Protein AF-A0A0B1TRW9-F1 (afdb_monomer_lite)

InterPro domains:
  IPR001590 Peptidase M12B, ADAM/reprolysin [PS50215] (1-101)
  IPR010909 PLAC [PS50900] (191-242)
  IPR024079 Metallopeptidase, catalytic domain superfamily [G3DSA:3.40.390.10] (1-102)
  IPR041645 ADAMTS, cysteine-rich domain 2 [PF17771] (121-196)

pLDDT: mean 88.09, std 14.06, range [28.86, 98.5]

Radius of gyration: 22.82 Å; chains: 1; bounding box: 63×46×54 Å

Secondary structure (DSSP, 8-state):
-B-TT-TTSTTT--B------HHHHHHHHHHHHHHHTTPPPBTSGGGTTS-GGG--TTBSS----S-HHHHHHTTS--HHHHHHHHHHHTSGGGGGGSPPTT----------SS------HHHHS-HHHHHHHHH-TTEEE-S-GGGGTTTHHHH---EEESSS-TTSPPB--SS-PPPTT-EEETTEEEETTEEEE-HHHHHH--BSSHHHHHHS-HHHHHHHTTSHHHHHHBHHHHHHHHHTTS--

Organism: Oesophagostomum dentatum (NCBI:txid61180)

Structure (mmCIF, N/CA/C/O backbone):
data_AF-A0A0B1TRW9-F1
#
_entry.id   AF-A0A0B1TRW9-F1
#
loop_
_atom_site.group_PDB
_atom_site.id
_atom_site.type_symbol
_atom_site.label_atom_id
_atom_site.label_alt_id
_atom_site.label_comp_id
_atom_site.label_asym_id
_atom_site.label_entity_id
_atom_site.label_seq_id
_atom_site.pdbx_PDB_ins_code
_atom_site.Cartn_x
_atom_site.Cartn_y
_atom_site.Cartn_z
_atom_site.occupancy
_atom_site.B_iso_or_equiv
_atom_site.auth_seq_id
_atom_site.auth_comp_id
_atom_site.auth_asym_id
_atom_site.auth_atom_id
_atom_site.pdbx_PDB_model_num
ATOM 1 N N . MET A 1 1 ? -17.307 5.576 5.886 1.00 92.19 1 MET A N 1
ATOM 2 C CA . MET A 1 1 ? -18.154 5.943 7.036 1.00 92.19 1 MET A CA 1
ATOM 3 C C . MET A 1 1 ? -18.531 4.711 7.841 1.00 92.19 1 MET A C 1
ATOM 5 O O . MET A 1 1 ? -18.990 3.736 7.251 1.00 92.19 1 MET A O 1
ATOM 9 N N . ALA A 1 2 ? -18.424 4.780 9.165 1.00 96.38 2 ALA A N 1
ATOM 10 C CA . ALA A 1 2 ? -18.872 3.747 10.093 1.00 96.38 2 ALA A CA 1
ATOM 11 C C . ALA A 1 2 ? -19.232 4.362 11.454 1.00 96.38 2 ALA A C 1
ATOM 13 O O . ALA A 1 2 ? -18.737 5.432 11.811 1.00 96.38 2 ALA A O 1
ATOM 14 N N . TYR A 1 3 ? -20.079 3.678 12.223 1.00 96.56 3 TYR A N 1
ATOM 15 C CA . TYR A 1 3 ? -20.309 4.027 13.625 1.00 96.56 3 TYR A CA 1
ATOM 16 C C . TYR A 1 3 ? -19.135 3.579 14.495 1.00 96.56 3 TYR A C 1
ATOM 18 O O . TYR A 1 3 ? -18.600 2.485 14.304 1.00 96.56 3 TYR A O 1
ATOM 26 N N . VAL A 1 4 ? -18.765 4.398 15.482 1.00 97.00 4 VAL A N 1
ATOM 27 C CA . VAL A 1 4 ? -17.642 4.091 16.374 1.00 97.00 4 VAL A CA 1
ATOM 28 C C . VAL A 1 4 ? -18.072 3.114 17.470 1.00 97.00 4 VAL A C 1
ATOM 30 O O . VAL A 1 4 ? -19.006 3.391 18.214 1.00 97.00 4 VAL A O 1
ATOM 33 N N . GLY A 1 5 ? -17.382 1.976 17.585 1.00 96.38 5 GLY A N 1
ATOM 34 C CA . GLY A 1 5 ? -17.576 0.998 18.667 1.00 96.38 5 GLY A CA 1
ATOM 35 C C . GLY A 1 5 ? -18.817 0.104 18.538 1.00 96.38 5 GLY A C 1
ATOM 36 O O . GLY A 1 5 ? -19.149 -0.626 19.471 1.00 96.38 5 GLY A O 1
ATOM 37 N N . ASN A 1 6 ? -19.484 0.128 17.382 1.00 95.88 6 ASN A N 1
ATOM 38 C CA . ASN A 1 6 ? -20.771 -0.534 17.153 1.00 95.88 6 ASN A CA 1
ATOM 39 C C . ASN A 1 6 ? -20.671 -1.869 16.392 1.00 95.88 6 ASN A C 1
ATOM 41 O O . ASN A 1 6 ? -21.675 -2.356 15.879 1.00 95.88 6 ASN A O 1
ATOM 45 N N . ILE A 1 7 ? -19.498 -2.515 16.351 1.00 96.25 7 ILE A N 1
ATOM 46 C CA . ILE A 1 7 ? -19.269 -3.772 15.603 1.00 96.25 7 ILE A CA 1
ATOM 47 C C . ILE A 1 7 ? -20.268 -4.907 15.911 1.00 96.25 7 ILE A C 1
ATOM 49 O O . ILE A 1 7 ? -20.496 -5.768 15.067 1.00 96.25 7 ILE A O 1
ATOM 53 N N . CYS A 1 8 ? -20.898 -4.917 17.088 1.00 95.94 8 CYS A N 1
ATOM 54 C CA . CYS A 1 8 ? -21.898 -5.920 17.478 1.00 95.94 8 CYS A CA 1
ATOM 55 C C . CYS A 1 8 ? -23.313 -5.353 17.671 1.00 95.94 8 CYS A C 1
ATOM 57 O O . CYS A 1 8 ? -24.207 -6.078 18.109 1.00 95.94 8 CYS A O 1
ATOM 59 N N . GLN A 1 9 ? -23.525 -4.072 17.369 1.00 95.19 9 GLN A N 1
ATOM 60 C CA . GLN A 1 9 ? -24.814 -3.415 17.542 1.00 95.19 9 GLN A CA 1
ATOM 61 C C . GLN A 1 9 ? -25.696 -3.671 16.316 1.00 95.19 9 GLN A C 1
ATOM 63 O O . GLN A 1 9 ? -25.335 -3.346 15.186 1.00 95.19 9 GLN A O 1
ATOM 68 N N . VAL A 1 10 ? -26.874 -4.259 16.528 1.00 93.50 10 VAL A N 1
ATOM 69 C CA . VAL A 1 10 ? -27.836 -4.502 15.443 1.00 93.50 10 VAL A CA 1
ATOM 70 C C . VAL A 1 10 ? -28.317 -3.159 14.887 1.00 93.50 10 VAL A C 1
ATOM 72 O O . VAL A 1 10 ? -28.731 -2.294 15.652 1.00 93.50 10 VAL A O 1
ATOM 75 N N . GLY A 1 11 ? -28.257 -2.994 13.565 1.00 91.56 11 GLY A N 1
ATOM 76 C CA . GLY A 1 11 ? -28.593 -1.747 12.866 1.00 91.56 11 GLY A CA 1
ATOM 77 C C . GLY A 1 11 ? -27.385 -0.845 12.599 1.00 91.56 11 GLY A C 1
ATOM 78 O O . GLY A 1 11 ? -27.289 -0.292 11.508 1.00 91.56 11 GLY A O 1
ATOM 79 N N . ASP A 1 12 ? -26.425 -0.797 13.528 1.00 94.75 12 ASP A N 1
ATOM 80 C CA . ASP A 1 12 ? -25.271 0.115 13.454 1.00 94.75 12 ASP A CA 1
ATOM 81 C C . ASP A 1 12 ? -23.943 -0.589 13.118 1.00 94.75 12 ASP A C 1
ATOM 83 O O . ASP A 1 12 ? -22.944 0.071 12.828 1.00 94.75 12 ASP A O 1
ATOM 87 N N . SER A 1 13 ? -23.907 -1.927 13.132 1.00 95.94 13 SER A N 1
ATOM 88 C CA . SER A 1 13 ? -22.765 -2.732 12.677 1.00 95.94 13 SER A CA 1
ATOM 89 C C . SER A 1 13 ? -22.688 -2.747 11.146 1.00 95.94 13 SER A C 1
ATOM 91 O O . SER A 1 13 ? -22.984 -3.738 10.476 1.00 95.94 13 SER A O 1
ATOM 93 N N . ALA A 1 14 ? -22.350 -1.591 10.583 1.00 94.81 14 ALA A N 1
ATOM 94 C CA . ALA A 1 14 ? -22.196 -1.389 9.155 1.00 94.81 14 ALA A CA 1
ATOM 95 C C . ALA A 1 14 ? -21.127 -0.332 8.861 1.00 94.81 14 ALA A C 1
ATOM 97 O O . ALA A 1 14 ? -20.924 0.622 9.617 1.00 94.81 14 ALA A O 1
ATOM 98 N N . SER A 1 15 ? -20.482 -0.494 7.708 1.00 95.31 15 SER A N 1
ATOM 99 C CA . SER A 1 15 ? -19.540 0.466 7.146 1.00 95.31 15 SER A CA 1
ATOM 100 C C . SER A 1 15 ? -19.869 0.695 5.674 1.00 95.31 15 SER A C 1
ATOM 102 O O . SE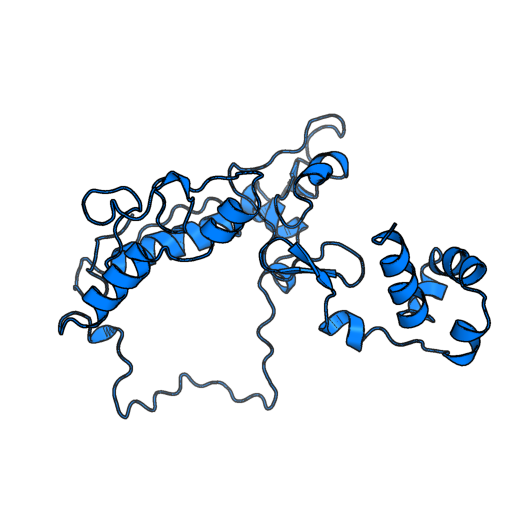R A 1 15 ? -20.223 -0.241 4.957 1.00 95.31 15 SER A O 1
ATOM 104 N N . ILE A 1 16 ? -19.723 1.934 5.212 1.00 94.94 16 ILE A N 1
ATOM 105 C CA . ILE A 1 16 ? -19.845 2.322 3.805 1.00 94.94 16 ILE A CA 1
ATOM 106 C C . ILE A 1 16 ? -18.471 2.775 3.323 1.00 94.94 16 ILE A C 1
ATOM 108 O O . ILE A 1 16 ? -17.866 3.668 3.920 1.00 94.94 16 ILE A O 1
ATOM 112 N N . VAL A 1 17 ? -18.001 2.168 2.236 1.00 94.56 17 VAL A N 1
ATOM 113 C CA . VAL A 1 17 ? -16.703 2.443 1.613 1.00 94.56 17 VAL A CA 1
ATOM 114 C C . VAL A 1 17 ? -16.942 2.811 0.156 1.00 94.56 17 VAL A C 1
ATOM 116 O O . VAL A 1 17 ? -17.571 2.051 -0.579 1.00 94.56 17 VAL A O 1
ATOM 119 N N . GLU A 1 18 ? -16.436 3.967 -0.263 1.00 92.12 18 GLU A N 1
ATOM 120 C CA . GLU A 1 18 ? -16.355 4.311 -1.680 1.00 92.12 18 GLU A CA 1
ATOM 121 C C . GLU A 1 18 ? -15.181 3.557 -2.313 1.00 92.12 18 GLU A C 1
ATOM 123 O O . GLU A 1 18 ? -14.054 3.605 -1.812 1.00 92.12 18 GLU A O 1
ATOM 128 N N . ASP A 1 19 ? -15.436 2.850 -3.415 1.00 90.06 19 ASP A N 1
ATOM 129 C CA . ASP A 1 19 ? -14.365 2.203 -4.165 1.00 90.06 19 ASP A CA 1
ATOM 130 C C . ASP A 1 19 ? -13.586 3.240 -4.981 1.00 90.06 19 ASP A C 1
ATOM 132 O O . ASP A 1 19 ? -14.027 3.706 -6.031 1.00 90.06 19 ASP A O 1
ATOM 136 N N . VAL A 1 20 ? -12.400 3.586 -4.488 1.00 86.12 20 VAL A N 1
ATOM 137 C CA . VAL A 1 20 ? -11.461 4.521 -5.128 1.00 86.12 20 VAL A CA 1
ATOM 138 C C . VAL A 1 20 ? -10.288 3.801 -5.812 1.00 86.12 20 VAL A C 1
ATOM 140 O O . VAL A 1 20 ? -9.354 4.438 -6.309 1.00 86.12 20 VAL A O 1
ATOM 143 N N . GLY A 1 21 ? -10.348 2.468 -5.864 1.00 83.56 21 GLY A N 1
ATOM 144 C CA . GLY A 1 21 ? -9.432 1.583 -6.565 1.00 83.56 21 GLY A CA 1
ATOM 145 C C . GLY A 1 21 ? -8.346 0.909 -5.712 1.00 83.56 21 GLY A C 1
ATOM 146 O O . GLY A 1 21 ? -7.653 1.521 -4.897 1.00 83.56 21 GLY A O 1
ATOM 147 N N . ALA A 1 22 ? -8.118 -0.374 -6.018 1.00 82.44 22 ALA A N 1
ATOM 148 C CA . ALA A 1 22 ? -6.979 -1.199 -5.601 1.00 82.44 22 ALA A CA 1
ATOM 149 C C . ALA A 1 22 ? -6.654 -1.112 -4.092 1.00 82.44 22 ALA A C 1
ATOM 151 O O . ALA A 1 22 ? -7.513 -1.363 -3.250 1.00 82.44 22 ALA A O 1
ATOM 152 N N . ALA A 1 23 ? -5.398 -0.809 -3.743 1.00 85.56 23 ALA A N 1
ATOM 153 C CA . ALA A 1 23 ? -4.930 -0.767 -2.358 1.00 85.56 23 ALA A CA 1
ATOM 154 C C . ALA A 1 23 ? -5.620 0.324 -1.520 1.00 85.56 23 ALA A C 1
ATOM 156 O O . ALA A 1 23 ? -5.774 0.154 -0.313 1.00 85.56 23 ALA A O 1
ATOM 157 N N . ALA A 1 24 ? -6.046 1.427 -2.145 1.00 87.56 24 ALA A N 1
ATOM 158 C CA . ALA A 1 24 ? -6.666 2.542 -1.438 1.00 87.56 24 ALA A CA 1
ATOM 159 C C . ALA A 1 24 ? -8.032 2.147 -0.857 1.00 87.56 24 ALA A C 1
ATOM 161 O O . ALA A 1 24 ? -8.273 2.378 0.325 1.00 87.56 24 ALA A O 1
ATOM 162 N N . THR A 1 25 ? -8.874 1.453 -1.630 1.00 90.56 25 THR A N 1
ATOM 163 C CA . THR A 1 25 ? -10.171 0.942 -1.147 1.00 90.56 25 THR A CA 1
ATOM 164 C C . THR A 1 25 ? -10.003 -0.011 0.033 1.00 90.56 25 THR A C 1
ATOM 166 O O . THR A 1 25 ? -10.740 0.083 1.011 1.00 90.56 25 THR A O 1
ATOM 169 N N . ALA A 1 26 ? -9.006 -0.902 -0.014 1.00 91.31 26 ALA A N 1
ATOM 170 C CA . ALA A 1 26 ? -8.740 -1.833 1.082 1.00 91.31 26 ALA A CA 1
ATOM 171 C C . ALA A 1 26 ? -8.334 -1.112 2.379 1.00 91.31 26 ALA A C 1
ATOM 173 O O . ALA A 1 26 ? -8.742 -1.524 3.463 1.00 91.31 26 ALA A O 1
ATOM 174 N N . LEU A 1 27 ? -7.564 -0.024 2.277 1.00 92.25 27 LEU A N 1
ATOM 175 C CA . LEU A 1 27 ? -7.192 0.779 3.443 1.00 92.25 27 LEU A CA 1
ATOM 176 C C . LEU A 1 27 ? -8.364 1.562 4.010 1.00 92.25 27 LEU A C 1
ATOM 178 O O . LEU A 1 27 ? -8.514 1.591 5.226 1.00 92.25 27 LEU A O 1
ATOM 182 N N . ILE A 1 28 ? -9.215 2.140 3.159 1.00 93.88 28 ILE A N 1
ATOM 183 C CA . ILE A 1 28 ? -10.438 2.802 3.625 1.00 93.88 28 ILE A CA 1
ATOM 184 C C . ILE A 1 28 ? -11.322 1.773 4.331 1.00 93.88 28 ILE A C 1
ATOM 186 O O . ILE A 1 28 ? -11.741 2.004 5.454 1.00 93.88 28 ILE A O 1
ATOM 190 N N . ALA A 1 29 ? -11.521 0.585 3.755 1.00 95.62 29 ALA A N 1
ATOM 191 C CA . ALA A 1 29 ? -12.273 -0.476 4.421 1.00 95.62 29 ALA A CA 1
ATOM 192 C C . AL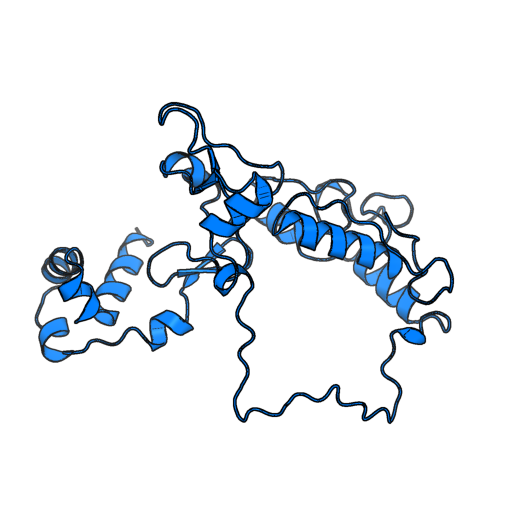A A 1 29 ? -11.680 -0.863 5.789 1.00 95.62 29 ALA A C 1
ATOM 194 O O . ALA A 1 29 ? -12.425 -1.051 6.749 1.00 95.62 29 ALA A O 1
ATOM 195 N N . ALA A 1 30 ? -10.351 -0.941 5.903 1.00 96.62 30 ALA A N 1
ATOM 196 C CA . ALA A 1 30 ? -9.683 -1.201 7.176 1.00 96.62 30 ALA A CA 1
ATOM 197 C C . ALA A 1 30 ? -9.856 -0.048 8.185 1.00 96.62 30 ALA A C 1
ATOM 199 O O . ALA A 1 30 ? -10.058 -0.308 9.369 1.00 96.62 30 ALA A O 1
ATOM 200 N N . HIS A 1 31 ? -9.817 1.201 7.720 1.00 97.44 31 HIS A N 1
ATOM 201 C CA . HIS A 1 31 ? -10.072 2.399 8.520 1.00 97.44 31 HIS A CA 1
ATOM 202 C C . HIS A 1 31 ? -11.503 2.410 9.077 1.00 97.44 31 HIS A C 1
ATOM 204 O O . HIS A 1 31 ? -11.708 2.546 10.281 1.00 97.44 31 HIS A O 1
ATOM 210 N N . GLU A 1 32 ? -12.501 2.160 8.228 1.00 97.69 32 GLU A N 1
ATOM 211 C CA . GLU A 1 32 ? -13.900 2.094 8.661 1.00 97.69 32 GLU A CA 1
ATOM 212 C C . GLU A 1 32 ? -14.158 0.939 9.632 1.00 97.69 32 GLU A C 1
ATOM 214 O O . GLU A 1 32 ? -14.902 1.086 10.602 1.00 97.69 32 GLU A O 1
ATOM 219 N N . LEU A 1 33 ? -13.498 -0.203 9.422 1.00 97.62 33 LEU A N 1
ATOM 220 C CA . LEU A 1 33 ? -13.548 -1.305 10.377 1.00 97.62 33 LEU A CA 1
ATOM 221 C C . LEU A 1 33 ? -12.889 -0.923 11.712 1.00 97.62 33 LEU A C 1
ATOM 223 O O . LEU A 1 33 ? -13.378 -1.321 12.769 1.00 97.62 33 LEU A O 1
ATOM 227 N N . GLY A 1 34 ? -11.817 -0.125 11.683 1.00 98.00 34 GLY A N 1
ATOM 228 C CA . GLY A 1 34 ? -11.200 0.466 12.871 1.00 98.00 34 GLY A CA 1
ATOM 229 C C . GLY A 1 34 ? -12.194 1.295 13.684 1.00 98.00 34 GLY A C 1
ATOM 230 O O . GLY A 1 34 ? -12.292 1.105 14.899 1.00 98.00 34 GLY A O 1
ATOM 231 N N . HIS A 1 35 ? -13.004 2.126 13.021 1.00 98.38 35 HIS A N 1
ATOM 232 C CA . HIS A 1 35 ? -14.117 2.826 13.667 1.00 98.38 35 HIS A CA 1
ATOM 233 C C . HIS A 1 35 ? -15.126 1.860 14.276 1.00 98.38 35 HIS A C 1
ATOM 235 O O . HIS A 1 35 ? -15.402 1.961 15.470 1.00 98.38 35 HIS A O 1
ATOM 241 N N . SER A 1 36 ? -15.621 0.872 13.525 1.00 97.75 36 SER A N 1
ATOM 242 C CA . SER A 1 36 ? -16.561 -0.120 14.070 1.00 97.75 36 SER A CA 1
ATOM 243 C C . SER A 1 36 ? -16.021 -0.827 15.317 1.00 97.75 36 SER A C 1
ATOM 245 O O . SER A 1 36 ? -16.783 -1.109 16.242 1.00 97.75 36 SER A O 1
ATOM 247 N N . LEU A 1 37 ? -14.705 -1.050 15.378 1.00 97.56 37 LEU A N 1
ATOM 248 C CA . LEU A 1 37 ? -13.993 -1.631 16.519 1.00 97.56 37 LEU A CA 1
ATOM 249 C C . LEU A 1 37 ? -13.691 -0.641 17.659 1.00 97.56 37 LEU A C 1
ATOM 251 O O . LEU A 1 37 ? -13.159 -1.055 18.683 1.00 97.56 37 LEU A O 1
ATOM 255 N N . GLY A 1 38 ? -14.046 0.635 17.515 1.00 97.44 38 GLY A N 1
ATOM 256 C CA . GLY A 1 38 ? -13.994 1.645 18.574 1.00 97.44 38 GLY A CA 1
ATOM 257 C C . GLY A 1 38 ? -12.847 2.647 18.479 1.00 97.44 38 GLY A C 1
ATOM 258 O O . GLY A 1 38 ? -12.698 3.464 19.385 1.00 97.44 38 GLY A O 1
ATOM 259 N N . ALA A 1 39 ? -12.034 2.619 17.421 1.00 98.25 39 ALA A N 1
ATOM 260 C CA . ALA A 1 39 ? -11.012 3.640 17.217 1.00 98.25 39 ALA A CA 1
ATOM 261 C C . ALA A 1 39 ? -11.635 4.965 16.747 1.00 98.25 39 ALA A C 1
ATOM 263 O O . ALA A 1 39 ? -12.476 4.994 15.848 1.00 98.25 39 ALA A O 1
ATOM 264 N N . PHE A 1 40 ? -11.178 6.072 17.325 1.00 97.81 40 PHE A N 1
ATOM 265 C CA . PHE A 1 40 ? -11.414 7.417 16.800 1.00 97.81 40 PHE A CA 1
ATOM 266 C C . PHE A 1 40 ? -10.290 7.800 15.837 1.00 97.81 40 PHE A C 1
ATOM 268 O O . PHE A 1 40 ? -9.271 7.112 15.765 1.00 97.81 40 PHE A O 1
ATOM 275 N N . HIS A 1 41 ? -10.467 8.903 15.110 1.00 98.00 41 HIS A N 1
ATOM 276 C CA . HIS A 1 41 ? -9.365 9.457 14.336 1.00 98.00 41 HIS A CA 1
ATOM 277 C C . HIS A 1 41 ? -8.190 9.847 15.235 1.00 98.00 41 HIS A C 1
ATOM 279 O O . HIS A 1 41 ? -8.387 10.441 16.296 1.00 98.00 41 HIS A O 1
ATOM 285 N N . ASP A 1 42 ? -6.973 9.596 14.764 1.00 98.06 42 ASP A N 1
ATOM 286 C CA . ASP A 1 42 ? -5.762 10.136 15.379 1.00 98.06 42 ASP A CA 1
ATOM 287 C C . ASP A 1 42 ? -5.806 11.674 15.354 1.00 98.06 42 ASP A C 1
ATOM 289 O O . ASP A 1 42 ? -6.115 12.282 14.328 1.00 98.06 42 ASP A O 1
ATOM 293 N N . GLY A 1 43 ? -5.499 12.316 16.482 1.00 95.88 43 GLY A N 1
ATOM 294 C CA . GLY A 1 43 ? -5.527 13.770 16.651 1.00 95.88 43 GLY A CA 1
ATOM 295 C C . GLY A 1 43 ? -6.905 14.335 16.997 1.00 95.88 43 GLY A C 1
ATOM 296 O O . GLY A 1 43 ? -7.040 15.551 17.113 1.00 95.88 43 GLY A O 1
ATOM 297 N N . ASN A 1 44 ? -7.917 13.479 17.157 1.00 95.69 44 ASN A N 1
ATOM 298 C CA . ASN A 1 44 ? -9.193 13.849 17.766 1.00 95.69 44 ASN A CA 1
ATOM 299 C C . ASN A 1 44 ? -9.072 13.924 19.305 1.00 95.69 44 ASN A C 1
ATOM 301 O O . ASN A 1 44 ? -8.125 13.376 19.861 1.00 95.69 44 ASN A O 1
ATOM 305 N N . LEU A 1 45 ? -10.050 14.530 19.990 1.00 95.38 45 LEU A N 1
ATOM 306 C CA . LEU A 1 45 ? -10.120 14.671 21.452 1.00 95.38 45 LEU A CA 1
ATOM 307 C C . LEU A 1 45 ? -9.941 13.330 22.192 1.00 95.38 45 LEU A C 1
ATOM 309 O O . LEU A 1 45 ? -9.278 13.255 23.222 1.00 95.38 45 LEU A O 1
ATOM 313 N N . GLU A 1 46 ? -10.487 12.234 21.659 1.00 95.81 46 GLU A N 1
ATOM 314 C CA . GLU A 1 46 ? -10.356 10.894 22.246 1.00 95.81 46 GLU A CA 1
ATOM 315 C C . GLU A 1 46 ? -9.002 10.210 21.957 1.00 95.81 46 GLU A C 1
ATOM 317 O O . GLU A 1 46 ? -8.736 9.127 22.484 1.00 95.81 46 GLU A O 1
ATOM 322 N N . ALA A 1 47 ? -8.151 10.812 21.117 1.00 96.81 47 ALA A N 1
ATOM 323 C CA . ALA A 1 47 ? -6.872 10.265 20.656 1.00 96.81 47 ALA A CA 1
ATOM 324 C C . ALA A 1 47 ? -5.791 11.352 20.431 1.00 96.81 47 ALA A C 1
ATOM 326 O O . ALA A 1 47 ? -4.965 11.230 19.523 1.00 96.81 47 ALA A O 1
ATOM 327 N N . GLU A 1 48 ? -5.772 12.408 21.255 1.00 96.19 48 GLU A N 1
ATOM 328 C CA . GLU A 1 48 ? -4.874 13.570 21.090 1.00 96.19 48 GLU A CA 1
ATOM 329 C C . GLU A 1 48 ? -3.383 13.202 21.170 1.00 96.19 48 GLU A C 1
ATOM 331 O O . GLU A 1 48 ? -2.547 13.832 20.523 1.00 96.19 48 GLU A O 1
ATOM 336 N N . GLU A 1 49 ? -3.049 12.152 21.929 1.00 97.38 49 GLU A N 1
ATOM 337 C CA . GLU A 1 49 ? -1.682 11.633 22.087 1.00 97.38 49 GLU A CA 1
ATOM 338 C C . GLU A 1 49 ? -1.078 11.131 20.760 1.00 97.38 49 GLU A C 1
ATOM 340 O O . GLU A 1 49 ? 0.145 11.085 20.611 1.00 97.38 49 GLU A O 1
ATOM 345 N N . CYS A 1 50 ? -1.918 10.765 19.785 1.00 97.88 50 CYS A N 1
ATOM 346 C CA . CYS A 1 50 ? -1.497 10.279 18.476 1.00 97.88 50 CYS A CA 1
ATOM 347 C C . CYS A 1 50 ? -1.828 11.325 17.412 1.00 97.88 50 CYS A C 1
ATOM 349 O O . CYS A 1 50 ? -2.982 11.444 17.022 1.00 97.88 50 CYS A O 1
ATOM 351 N N . PRO A 1 51 ? -0.856 12.087 16.892 1.00 96.12 51 PRO A N 1
ATOM 352 C CA . PRO A 1 51 ? -1.162 13.182 15.984 1.00 96.12 51 PRO A CA 1
ATOM 353 C C . PRO A 1 51 ? -1.530 12.668 14.584 1.00 96.12 51 PRO A C 1
ATOM 355 O O . PRO A 1 51 ? -0.805 11.854 14.010 1.00 96.12 51 PRO A O 1
ATOM 358 N N . SER A 1 52 ? -2.581 13.225 13.964 1.00 95.56 52 SER A N 1
ATOM 359 C CA . SER A 1 52 ? -3.005 12.839 12.601 1.00 95.56 52 SER A CA 1
ATOM 360 C C . SER A 1 52 ? -1.876 12.941 11.563 1.00 95.56 52 SER A C 1
ATOM 362 O O . SER A 1 52 ? -1.857 12.183 10.595 1.00 95.56 52 SER A O 1
ATOM 364 N N . VAL A 1 53 ? -0.918 13.859 11.747 1.00 94.69 53 VAL A N 1
ATOM 365 C CA . VAL A 1 53 ? 0.218 14.056 10.826 1.00 94.69 53 VAL A CA 1
ATOM 366 C C . VAL A 1 53 ? 1.206 12.881 10.816 1.00 94.69 53 VAL A C 1
ATOM 368 O O . VAL A 1 53 ? 2.001 12.756 9.884 1.00 94.69 53 VAL A O 1
ATOM 371 N N . ALA A 1 54 ? 1.158 12.003 11.825 1.00 95.56 54 ALA A N 1
ATOM 372 C CA . ALA A 1 54 ? 1.939 10.770 11.842 1.00 95.56 54 ALA A CA 1
ATOM 373 C C . ALA A 1 54 ? 1.454 9.749 10.798 1.00 95.56 54 ALA A C 1
ATOM 375 O O . ALA A 1 54 ? 2.195 8.814 10.500 1.00 95.56 54 ALA A O 1
ATOM 376 N N . ASN A 1 55 ? 0.274 9.977 10.199 1.00 95.56 55 ASN A N 1
ATOM 377 C CA . ASN A 1 55 ? -0.268 9.233 9.062 1.00 95.56 55 ASN A CA 1
ATOM 378 C C . ASN A 1 55 ? -0.509 7.745 9.350 1.00 95.56 55 ASN A C 1
ATOM 380 O O . ASN A 1 55 ? -0.340 6.918 8.460 1.00 95.56 55 ASN A O 1
ATOM 384 N N . PHE A 1 56 ? -0.870 7.401 10.588 1.00 97.06 56 PHE A N 1
ATOM 385 C CA . PHE A 1 56 ? -1.345 6.059 10.924 1.00 97.06 56 PHE A CA 1
ATOM 386 C C . PHE A 1 56 ? -2.676 5.753 10.227 1.00 97.06 56 PHE A C 1
ATOM 388 O O . PHE A 1 56 ? -3.325 6.652 9.696 1.00 97.06 56 PHE A O 1
ATOM 395 N N . LEU A 1 57 ? -3.090 4.483 10.213 1.00 96.12 57 LEU A N 1
ATOM 396 C CA . LEU A 1 57 ? -4.294 4.041 9.500 1.00 96.12 57 LEU A CA 1
ATOM 397 C C . LEU A 1 57 ? -5.560 4.831 9.886 1.00 96.12 57 LEU A C 1
ATOM 399 O O . LEU A 1 57 ? -6.411 5.045 9.029 1.00 96.12 57 LEU A O 1
ATOM 403 N N . MET A 1 58 ? -5.663 5.299 11.136 1.00 97.75 58 MET A N 1
ATOM 404 C CA . MET A 1 58 ? -6.792 6.097 11.635 1.00 97.75 58 MET A CA 1
ATOM 405 C C . MET A 1 58 ? -6.578 7.617 11.521 1.00 97.75 58 MET A C 1
ATOM 407 O O . MET A 1 58 ? -7.340 8.389 12.097 1.00 97.75 58 MET A O 1
ATOM 411 N N . ALA A 1 59 ? -5.577 8.089 10.775 1.00 96.69 59 ALA A N 1
ATOM 412 C CA . ALA A 1 59 ? -5.463 9.507 10.443 1.00 96.69 59 ALA A CA 1
ATOM 413 C C . ALA A 1 59 ? -6.692 9.983 9.646 1.00 96.69 59 ALA A C 1
ATOM 415 O O . ALA A 1 59 ? -7.216 9.255 8.806 1.00 96.69 59 ALA A O 1
ATOM 416 N N . VAL A 1 60 ? -7.111 11.238 9.858 1.00 92.50 60 VAL A N 1
ATOM 417 C CA . VAL A 1 60 ? -8.303 11.830 9.207 1.00 92.50 60 VAL A CA 1
ATOM 418 C C . VAL A 1 60 ? -8.183 11.842 7.677 1.00 92.50 60 VAL A C 1
ATOM 420 O O . VAL A 1 60 ? -9.175 11.812 6.954 1.00 92.50 60 VAL A O 1
ATOM 423 N N . THR A 1 61 ? -6.953 11.911 7.167 1.00 88.00 61 THR A N 1
ATOM 424 C CA . THR A 1 61 ? -6.668 11.851 5.732 1.00 88.00 61 THR A CA 1
ATOM 425 C C . THR A 1 61 ? -5.524 10.884 5.479 1.00 88.00 61 THR A C 1
ATOM 427 O O . THR A 1 61 ? -4.505 10.923 6.168 1.00 88.00 61 THR A O 1
ATOM 430 N N . VAL A 1 62 ? -5.672 10.033 4.464 1.00 80.44 62 VAL A N 1
ATOM 431 C CA . VAL A 1 62 ? -4.599 9.134 4.031 1.00 80.44 62 VAL A CA 1
ATOM 432 C C . VAL A 1 62 ? -3.609 9.927 3.180 1.00 80.44 62 VAL A C 1
ATOM 434 O O . VAL A 1 62 ? -3.901 10.309 2.043 1.00 80.44 62 VAL A O 1
ATOM 437 N N . SER A 1 63 ? -2.418 10.182 3.720 1.00 81.31 63 SER A N 1
ATOM 438 C CA . SER A 1 63 ? -1.366 10.893 2.998 1.00 81.31 63 SER A CA 1
ATOM 439 C C . SER A 1 63 ? -0.625 9.970 2.034 1.00 81.31 63 SER A C 1
ATOM 441 O O . SER A 1 63 ? -0.086 8.936 2.425 1.00 81.31 63 SER A O 1
ATOM 443 N N . GLY A 1 64 ? -0.499 10.405 0.779 1.00 78.94 64 GLY A N 1
ATOM 444 C CA . GLY A 1 64 ? 0.429 9.850 -0.212 1.00 78.94 64 GLY A CA 1
ATOM 445 C C . GLY A 1 64 ? 1.873 10.320 -0.055 1.00 78.94 64 GLY A C 1
ATOM 446 O O . GLY A 1 64 ? 2.572 10.479 -1.052 1.00 78.94 64 GLY A O 1
ATOM 447 N N . THR A 1 65 ? 2.290 10.652 1.160 1.00 86.56 65 THR A N 1
ATOM 448 C CA . THR A 1 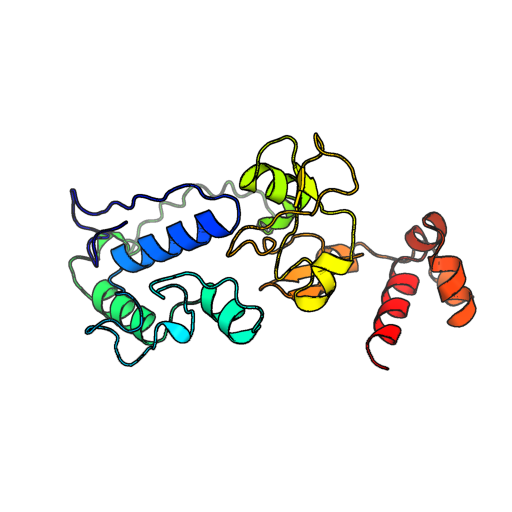65 ? 3.613 11.204 1.452 1.00 86.56 65 THR A CA 1
ATOM 449 C C . THR A 1 65 ? 4.758 10.396 0.835 1.00 86.56 65 THR A C 1
ATOM 451 O O . THR A 1 65 ? 4.687 9.173 0.706 1.00 86.56 65 THR A O 1
ATOM 454 N N . GLU A 1 66 ? 5.819 11.105 0.452 1.00 88.25 66 GLU A N 1
ATOM 455 C CA . GLU A 1 66 ? 7.062 10.493 -0.012 1.00 88.25 66 GLU A CA 1
ATOM 456 C C . GLU A 1 66 ? 7.957 10.019 1.148 1.00 88.25 66 GLU A C 1
ATOM 458 O O . GLU A 1 66 ? 8.921 9.286 0.933 1.00 88.25 66 GLU A O 1
ATOM 463 N N . ASP A 1 67 ? 7.629 10.408 2.385 1.00 92.00 67 ASP A N 1
ATOM 464 C CA . ASP A 1 67 ? 8.320 9.949 3.585 1.00 92.00 67 ASP A CA 1
ATOM 465 C C . ASP A 1 67 ? 7.977 8.482 3.875 1.00 92.00 67 ASP A C 1
ATOM 467 O O . ASP A 1 67 ? 6.813 8.119 4.068 1.00 92.00 67 ASP A O 1
ATOM 471 N N . PHE A 1 68 ? 8.999 7.625 3.904 1.00 90.44 68 PHE A N 1
ATOM 472 C CA . PHE A 1 68 ? 8.796 6.185 4.039 1.00 90.44 68 PHE A CA 1
ATOM 473 C C . PHE A 1 68 ? 8.140 5.801 5.372 1.00 90.44 68 PHE A C 1
ATOM 475 O O . PHE A 1 68 ? 7.295 4.907 5.380 1.00 90.44 68 PHE A O 1
ATOM 482 N N . GLU A 1 69 ? 8.496 6.460 6.475 1.00 92.50 69 GLU A N 1
ATOM 483 C CA . GLU A 1 69 ? 7.972 6.125 7.804 1.00 92.50 69 GLU A CA 1
ATOM 484 C C . GLU A 1 69 ? 6.485 6.463 7.901 1.00 92.50 69 GLU A C 1
ATOM 486 O O . GLU A 1 69 ? 5.667 5.602 8.221 1.00 92.50 69 GLU A O 1
ATOM 491 N N . ARG A 1 70 ? 6.089 7.673 7.497 1.00 93.38 70 ARG A N 1
ATOM 492 C CA . ARG A 1 70 ? 4.670 8.052 7.433 1.00 93.38 70 ARG A CA 1
ATOM 493 C C . ARG A 1 70 ? 3.892 7.193 6.443 1.00 93.38 70 ARG A C 1
ATOM 495 O O . ARG A 1 70 ? 2.731 6.860 6.678 1.00 93.38 70 ARG A O 1
ATOM 502 N N . PHE A 1 71 ? 4.503 6.809 5.329 1.00 92.19 71 PHE A N 1
ATOM 503 C CA . PHE A 1 71 ? 3.894 5.860 4.408 1.00 92.19 71 PHE A CA 1
ATOM 504 C C . PHE A 1 71 ? 3.729 4.470 5.047 1.00 92.19 71 PHE A C 1
ATOM 506 O O . PHE A 1 71 ? 2.694 3.835 4.845 1.00 92.19 71 PHE A O 1
ATOM 513 N N . ALA A 1 72 ? 4.688 3.992 5.842 1.00 92.31 72 ALA A N 1
ATOM 514 C CA . ALA A 1 72 ? 4.579 2.743 6.596 1.00 92.31 72 ALA A CA 1
ATOM 515 C C . ALA A 1 72 ? 3.481 2.803 7.665 1.00 92.31 72 ALA A C 1
ATOM 517 O O . ALA A 1 72 ? 2.697 1.859 7.774 1.00 92.31 72 ALA A O 1
ATOM 518 N N . HIS A 1 73 ? 3.361 3.931 8.366 1.00 95.00 73 HIS A N 1
ATOM 519 C CA . HIS A 1 73 ? 2.305 4.168 9.346 1.00 95.00 73 HIS A CA 1
ATOM 520 C C . HIS A 1 73 ? 0.902 4.032 8.747 1.00 95.00 73 HIS A C 1
ATOM 522 O O . HIS A 1 73 ? 0.033 3.462 9.400 1.00 95.00 73 HIS A O 1
ATOM 528 N N . SER A 1 74 ? 0.691 4.418 7.481 1.00 92.50 74 SER A N 1
ATOM 529 C CA . SER A 1 74 ? -0.639 4.363 6.834 1.00 92.50 74 SER A CA 1
ATOM 530 C C . SER A 1 74 ? -1.262 2.966 6.746 1.00 92.50 74 SER A C 1
ATOM 532 O O . SER A 1 74 ? -2.417 2.826 6.360 1.00 92.50 74 SER A O 1
ATOM 534 N N . ARG A 1 75 ? -0.496 1.922 7.079 1.00 91.06 75 ARG A N 1
ATOM 535 C CA . ARG A 1 75 ? -0.904 0.512 7.038 1.00 91.06 75 ARG A CA 1
ATOM 536 C C . ARG A 1 75 ? -0.982 -0.142 8.415 1.00 91.06 75 ARG A C 1
ATOM 538 O O . ARG A 1 75 ? -1.228 -1.342 8.497 1.00 91.06 75 ARG A O 1
ATOM 545 N N . VAL A 1 76 ? -0.741 0.610 9.483 1.00 94.81 76 VAL A N 1
ATOM 546 C CA . VAL A 1 76 ? -0.755 0.103 10.857 1.00 94.81 76 VAL A CA 1
ATOM 547 C C . VAL A 1 76 ? -1.570 1.025 11.758 1.00 94.81 76 VAL A C 1
ATOM 549 O O . VAL A 1 76 ? -1.699 2.222 11.508 1.00 94.81 76 VAL A O 1
ATOM 552 N N . MET A 1 77 ? -2.147 0.451 12.810 1.00 97.50 77 MET A N 1
ATOM 553 C CA . MET A 1 77 ? -2.879 1.212 13.820 1.00 97.50 77 MET A CA 1
ATOM 554 C C . MET A 1 77 ? -1.899 1.994 14.700 1.00 97.50 77 MET A C 1
ATOM 556 O O . MET A 1 77 ? -0.835 1.482 15.053 1.00 97.50 77 MET A O 1
ATOM 560 N N . SER A 1 78 ? -2.268 3.217 15.080 1.00 98.25 78 SER A N 1
ATOM 561 C CA . SER A 1 78 ? -1.536 3.978 16.094 1.00 98.25 78 SER A CA 1
ATOM 562 C C . SER A 1 78 ? -1.690 3.332 17.482 1.00 98.25 78 SER A C 1
ATOM 564 O O . SER A 1 78 ? -2.649 2.584 17.711 1.00 98.25 78 SER A O 1
ATOM 566 N N . PRO A 1 79 ? -0.821 3.653 18.458 1.00 98.38 79 PRO A N 1
ATOM 567 C CA . PRO A 1 79 ? -1.007 3.211 19.842 1.00 98.38 79 PRO A CA 1
ATOM 568 C C . PRO A 1 79 ? -2.371 3.603 20.439 1.00 98.38 79 PRO A C 1
ATOM 570 O O . PRO A 1 79 ? -2.974 2.813 21.163 1.00 98.38 79 PRO A O 1
ATOM 573 N N . CYS A 1 80 ? -2.898 4.784 20.097 1.00 98.44 80 CYS A N 1
ATOM 574 C CA . CYS A 1 80 ? -4.206 5.254 20.562 1.00 98.44 80 CYS A CA 1
ATOM 575 C C . CYS A 1 80 ? -5.345 4.427 19.965 1.00 98.44 80 CYS A C 1
ATOM 577 O O . CYS A 1 80 ? -6.256 4.011 20.682 1.00 98.44 80 CYS A O 1
ATOM 579 N N . SER A 1 81 ? -5.256 4.126 18.666 1.00 98.50 81 SER A N 1
ATOM 580 C CA . SER A 1 81 ? -6.213 3.260 17.974 1.00 98.50 81 SER A CA 1
ATOM 581 C C . SER A 1 81 ? -6.230 1.861 18.585 1.00 98.50 81 SER A C 1
ATOM 583 O O . SER A 1 81 ? -7.300 1.348 18.906 1.00 98.50 81 SER A O 1
ATOM 585 N N . VAL A 1 82 ? -5.051 1.269 18.820 1.00 98.50 82 VAL A N 1
ATOM 586 C CA . VAL A 1 82 ? -4.920 -0.044 19.475 1.00 98.50 82 VAL A CA 1
ATOM 587 C C . VAL A 1 82 ? -5.567 -0.023 20.859 1.00 98.50 82 VAL A C 1
ATOM 589 O O . VAL A 1 82 ? -6.434 -0.848 21.130 1.00 98.50 82 VAL A O 1
ATOM 592 N N . LYS A 1 83 ? -5.234 0.962 21.700 1.00 98.25 83 LYS A N 1
ATOM 593 C CA . LYS A 1 83 ? -5.791 1.108 23.054 1.00 98.25 83 LYS A CA 1
ATOM 594 C C . LYS A 1 83 ? -7.321 1.222 23.054 1.00 98.25 83 LYS A C 1
ATOM 596 O O . LYS A 1 83 ? -7.984 0.588 23.876 1.00 98.25 83 LYS A O 1
ATOM 601 N N . SER A 1 84 ? -7.898 2.005 22.142 1.00 98.06 84 SER A N 1
ATOM 602 C CA . SER A 1 84 ? -9.358 2.151 22.027 1.00 98.06 84 SER A CA 1
ATOM 603 C C . SER A 1 84 ? -10.045 0.882 21.524 1.00 98.06 84 SER A C 1
ATOM 605 O O . SER A 1 84 ? -11.101 0.507 22.045 1.00 98.06 84 SER A O 1
ATOM 607 N N . ILE A 1 85 ? -9.433 0.183 20.566 1.00 98.00 85 ILE A N 1
ATOM 608 C CA . ILE A 1 85 ? -9.935 -1.104 20.076 1.00 98.00 85 ILE A CA 1
ATOM 609 C C . ILE A 1 85 ? -9.896 -2.147 21.195 1.00 98.00 85 ILE A C 1
ATOM 611 O O . ILE A 1 85 ? -10.904 -2.793 21.461 1.00 98.00 85 ILE A O 1
ATOM 615 N N . GLU A 1 86 ? -8.779 -2.282 21.910 1.00 97.62 86 GLU A N 1
ATOM 616 C CA . GLU A 1 86 ? -8.647 -3.214 23.037 1.00 97.62 86 GLU A CA 1
ATOM 617 C C . GLU A 1 86 ? -9.673 -2.927 24.137 1.00 97.62 86 GLU A C 1
ATOM 619 O O . GLU A 1 86 ? -10.343 -3.843 24.623 1.00 97.62 86 GLU A O 1
ATOM 624 N N . LYS A 1 87 ? -9.866 -1.647 24.482 1.00 96.94 87 LYS A N 1
ATOM 625 C CA . LYS A 1 87 ? -10.903 -1.226 25.428 1.00 96.94 87 LYS A CA 1
ATOM 626 C C . LYS A 1 87 ? -12.288 -1.663 24.957 1.00 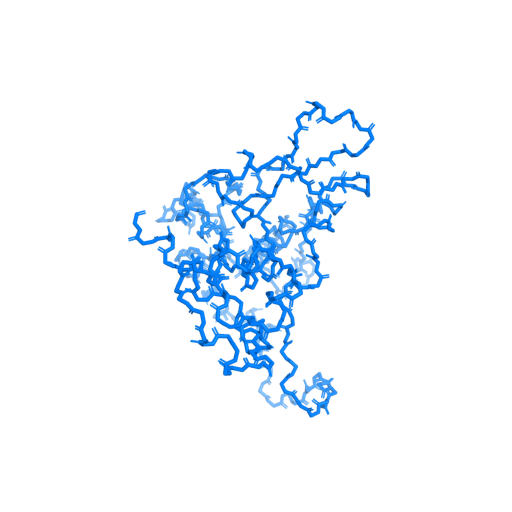96.94 87 LYS A C 1
ATOM 628 O O . LYS A 1 87 ? -13.029 -2.242 25.747 1.00 96.94 87 LYS A O 1
ATOM 633 N N . THR A 1 88 ? -12.630 -1.439 23.691 1.00 96.44 88 THR A N 1
ATOM 634 C CA . THR A 1 88 ? -13.935 -1.823 23.129 1.00 96.44 88 THR A CA 1
ATOM 635 C C . THR A 1 88 ? -14.119 -3.337 23.120 1.00 96.44 88 THR A C 1
ATOM 637 O O . THR A 1 88 ? -15.155 -3.836 23.555 1.00 96.44 88 THR A O 1
ATOM 640 N N . LEU A 1 89 ? -13.092 -4.085 22.713 1.00 95.75 89 LEU A N 1
ATOM 641 C CA . LEU A 1 89 ? -13.106 -5.547 22.688 1.00 95.75 89 LEU A CA 1
ATOM 642 C C . LEU A 1 89 ? -13.202 -6.177 24.079 1.00 95.75 89 LEU A C 1
ATOM 644 O O . LEU A 1 89 ? -13.628 -7.325 24.169 1.00 95.75 89 LEU A O 1
ATOM 648 N N . SER A 1 90 ? -12.842 -5.454 25.144 1.00 95.56 90 SER A N 1
ATOM 649 C CA . SER A 1 90 ? -13.013 -5.904 26.532 1.00 95.56 90 SER A CA 1
ATOM 650 C C . SER A 1 90 ? -14.460 -5.801 27.038 1.00 95.56 90 SER A C 1
ATOM 652 O O . SER A 1 90 ? -14.807 -6.414 28.051 1.00 95.56 90 SER A O 1
ATOM 654 N N . LEU A 1 91 ? -15.325 -5.053 26.341 1.00 94.62 91 LEU A N 1
ATOM 655 C CA . LEU A 1 91 ? -16.705 -4.833 26.763 1.00 94.62 91 LEU A CA 1
ATOM 656 C C . LEU A 1 91 ? -17.587 -6.057 26.468 1.00 94.62 91 LEU A C 1
ATOM 658 O O . LEU A 1 91 ? -17.460 -6.681 25.413 1.00 94.62 91 LEU A O 1
ATOM 662 N N . PRO A 1 92 ? -18.580 -6.363 27.328 1.00 92.12 92 PRO A N 1
ATOM 663 C CA . PRO A 1 92 ? -19.536 -7.440 27.068 1.00 92.12 92 PRO A CA 1
ATOM 664 C C . PRO A 1 92 ? -20.343 -7.275 25.773 1.00 92.12 92 PRO A C 1
ATOM 666 O O . PRO A 1 92 ? -20.834 -8.269 25.242 1.00 92.12 92 PRO A O 1
ATOM 669 N N . SER A 1 93 ? -20.495 -6.046 25.272 1.00 90.06 93 SER A N 1
ATOM 670 C CA . SER A 1 93 ? -21.167 -5.752 24.003 1.00 90.06 93 SER A CA 1
ATOM 671 C C . SER A 1 93 ? -20.386 -6.260 22.788 1.00 90.06 93 SER A C 1
ATOM 673 O O . SER A 1 93 ? -21.003 -6.578 21.780 1.00 90.06 93 SER A O 1
ATOM 675 N N . ALA A 1 94 ? -19.062 -6.432 22.880 1.00 94.00 94 ALA A N 1
ATOM 676 C CA . ALA A 1 94 ? -18.211 -6.893 21.780 1.00 94.00 94 ALA A CA 1
ATOM 677 C C . ALA A 1 94 ? -18.148 -8.429 21.632 1.00 94.00 94 ALA A C 1
ATOM 679 O O . ALA A 1 94 ? -17.373 -8.958 20.837 1.00 94.00 94 ALA A O 1
ATOM 680 N N . LYS A 1 95 ? -18.975 -9.186 22.363 1.00 91.38 95 LYS A N 1
ATOM 681 C CA . LYS A 1 95 ? -18.938 -10.662 22.367 1.00 91.38 95 LYS A CA 1
ATOM 682 C C . LYS A 1 95 ? -19.154 -11.312 20.996 1.00 91.38 95 LYS A C 1
ATOM 684 O O . LYS A 1 95 ? -18.732 -12.450 20.815 1.00 91.38 95 LYS A O 1
ATOM 689 N N . CYS A 1 96 ? -19.794 -10.634 20.037 1.00 92.44 96 CYS A N 1
ATOM 690 C CA . CYS A 1 96 ? -20.078 -11.214 18.719 1.00 92.44 96 CYS A CA 1
ATOM 691 C C . CYS A 1 96 ? -18.817 -11.476 17.876 1.00 92.44 96 CYS A C 1
ATOM 693 O O . CYS A 1 96 ? -18.841 -12.350 17.013 1.00 92.44 96 CYS A O 1
ATOM 695 N N . VAL A 1 97 ? -17.717 -10.757 18.135 1.00 92.44 97 VAL A N 1
ATOM 696 C CA . VAL A 1 97 ? -16.432 -10.972 17.447 1.00 92.44 97 VAL A CA 1
ATOM 697 C C . VAL A 1 97 ? -15.527 -11.964 18.179 1.00 92.44 97 VAL A C 1
ATOM 699 O O . VAL A 1 97 ? -14.469 -12.340 17.673 1.00 92.44 97 VAL A O 1
ATOM 702 N N . TRP A 1 98 ? -15.923 -12.417 19.370 1.00 87.94 98 TRP A N 1
ATOM 703 C CA . TRP A 1 98 ? -15.173 -13.427 20.102 1.00 87.94 98 TRP A CA 1
ATOM 704 C C . TRP A 1 98 ? -15.444 -14.806 19.515 1.00 87.94 98 TRP A C 1
ATOM 706 O O . TRP A 1 98 ? -16.579 -15.177 19.213 1.00 87.94 98 TRP A O 1
ATOM 716 N N . LYS A 1 99 ? -14.389 -15.611 19.398 1.00 77.31 99 LYS A N 1
ATOM 717 C CA . LYS A 1 99 ? -14.543 -17.007 19.002 1.00 77.31 99 LYS A CA 1
ATOM 718 C C . LYS A 1 99 ? -15.337 -17.739 20.093 1.00 77.31 99 LYS A C 1
ATOM 720 O O . LYS A 1 99 ? -14.868 -17.773 21.233 1.00 77.31 99 LYS A O 1
ATOM 725 N N . PRO A 1 100 ? -16.485 -18.366 19.782 1.00 69.62 100 PRO A N 1
ATOM 726 C CA . PRO A 1 100 ? -17.212 -19.131 20.782 1.00 69.62 100 PRO A CA 1
ATOM 727 C C . PRO A 1 100 ? -16.336 -20.290 21.261 1.00 69.62 100 PRO A C 1
ATOM 729 O O . PRO A 1 100 ? -15.817 -21.066 20.448 1.00 69.62 100 PRO A O 1
ATOM 732 N N . VAL A 1 101 ? -16.165 -20.419 22.577 1.00 62.78 101 VAL A N 1
ATOM 733 C CA . VAL A 1 101 ? -15.488 -21.573 23.177 1.00 62.78 101 VAL A CA 1
ATOM 734 C C . VAL A 1 101 ? -16.276 -22.826 22.779 1.00 62.78 101 VAL A C 1
ATOM 736 O O . VAL A 1 101 ? -17.465 -22.926 23.057 1.00 62.78 101 VAL A O 1
ATOM 739 N N . GLY A 1 102 ? -15.638 -23.753 22.061 1.00 62.41 102 GLY A N 1
ATOM 740 C CA . GLY A 1 102 ? -16.275 -24.991 21.590 1.00 62.41 102 GLY A CA 1
ATOM 741 C C . GLY A 1 102 ? -16.916 -24.939 20.196 1.00 62.41 102 GLY A C 1
ATOM 742 O O . GLY A 1 102 ? -17.318 -25.989 19.698 1.00 62.41 102 GLY A O 1
ATOM 743 N N . SER A 1 103 ? -16.951 -23.789 19.505 1.00 55.88 103 SER A N 1
ATOM 744 C CA . SER A 1 103 ? -17.372 -23.762 18.095 1.00 55.88 103 SER A CA 1
ATOM 745 C C . SER A 1 103 ? -16.251 -24.288 17.202 1.00 55.88 103 SER A C 1
ATOM 747 O O . SER A 1 103 ? -15.389 -23.563 16.699 1.00 55.88 103 SER A O 1
ATOM 749 N N . ALA A 1 104 ? -16.279 -25.602 17.004 1.00 52.38 104 ALA A N 1
ATOM 750 C CA . ALA A 1 104 ? -15.631 -26.285 15.900 1.00 52.38 104 ALA A CA 1
ATOM 751 C C . ALA A 1 104 ? -16.464 -26.168 14.612 1.00 52.38 104 ALA A C 1
ATOM 753 O O . ALA A 1 104 ? -16.420 -27.075 13.779 1.00 52.38 104 ALA A O 1
ATOM 754 N N . HIS A 1 105 ? -17.152 -25.041 14.374 1.00 52.16 105 HIS A N 1
ATOM 755 C CA . HIS A 1 105 ? -17.388 -24.617 12.998 1.00 52.16 105 HIS A CA 1
ATOM 756 C C . HIS A 1 105 ? -16.031 -24.231 12.409 1.00 52.16 105 HIS A C 1
ATOM 758 O O . HIS A 1 105 ? -15.686 -23.068 12.215 1.00 52.16 105 HIS A O 1
ATOM 764 N N . LYS A 1 106 ? -15.234 -25.264 12.111 1.00 50.34 106 LYS A N 1
ATOM 765 C CA . LYS A 1 106 ? -14.361 -25.239 10.959 1.00 50.34 106 LYS A CA 1
ATOM 766 C C . LYS A 1 106 ? -15.292 -24.808 9.830 1.00 50.34 106 LYS A C 1
ATOM 768 O O . LYS A 1 106 ? -16.040 -25.630 9.308 1.00 50.34 106 LYS A O 1
ATOM 773 N N . LEU A 1 107 ? -15.244 -23.527 9.444 1.00 51.94 107 LEU A N 1
ATOM 774 C CA . LEU A 1 107 ? -15.323 -23.208 8.023 1.00 51.94 107 LEU A CA 1
ATOM 775 C C . LEU A 1 107 ? -14.504 -24.310 7.383 1.00 51.94 107 LEU A C 1
ATOM 777 O O . LEU A 1 107 ? -13.347 -24.482 7.777 1.00 51.94 107 LEU A O 1
ATOM 781 N N . SER A 1 108 ? -15.155 -25.160 6.592 1.00 45.19 108 SER A N 1
ATOM 782 C CA . SER A 1 108 ? -14.500 -26.253 5.903 1.00 45.19 108 SER A CA 1
ATOM 783 C C . SER A 1 108 ? -13.356 -25.620 5.118 1.00 45.19 108 SER A C 1
ATOM 785 O O . SER A 1 108 ? -13.522 -25.240 3.962 1.00 45.19 108 SER A O 1
ATOM 787 N N . LYS A 1 109 ? -12.175 -25.516 5.739 1.00 47.84 109 LYS A N 1
ATOM 788 C CA . LYS A 1 109 ? -10.909 -25.641 5.057 1.00 47.84 109 LYS A CA 1
ATOM 789 C C . LYS A 1 109 ? -11.081 -26.994 4.419 1.00 47.84 109 LYS A C 1
ATOM 791 O O . LYS A 1 109 ? -10.926 -28.015 5.090 1.00 47.84 109 LYS A O 1
ATOM 796 N N . LYS A 1 110 ? -11.527 -26.993 3.159 1.00 48.41 110 LYS A N 1
ATOM 797 C CA . LYS A 1 110 ? -11.250 -28.098 2.266 1.00 48.41 110 LYS A CA 1
ATOM 798 C C . LYS A 1 110 ? -9.757 -28.274 2.431 1.00 48.41 110 LYS A C 1
ATOM 800 O O . LYS A 1 110 ? -8.973 -27.429 2.021 1.00 48.41 110 LYS A O 1
ATOM 805 N N . SER A 1 111 ? -9.412 -29.281 3.216 1.00 46.22 111 SER A N 1
ATOM 806 C CA . SER A 1 111 ? -8.054 -29.673 3.491 1.00 46.22 111 SER A CA 1
ATOM 807 C C . SER A 1 111 ? -7.559 -30.264 2.184 1.00 46.22 111 SER A C 1
ATOM 809 O O . SER A 1 111 ? -7.565 -31.477 2.004 1.00 46.22 111 SER A O 1
ATOM 811 N N . SER A 1 112 ? -7.210 -29.410 1.224 1.00 43.94 112 SER A N 1
ATOM 812 C CA . SER A 1 112 ? -6.206 -29.781 0.250 1.00 43.94 112 SER A CA 1
ATOM 813 C C . SER A 1 112 ? -4.913 -29.861 1.042 1.00 43.94 112 SER A C 1
ATOM 815 O O . SER A 1 112 ? -4.425 -28.858 1.556 1.00 43.94 112 SER A O 1
ATOM 817 N N . ASN A 1 113 ? -4.422 -31.079 1.227 1.00 42.78 113 ASN A N 1
ATOM 818 C CA . ASN A 1 113 ? -3.117 -31.350 1.803 1.00 42.78 113 ASN A CA 1
ATOM 819 C C . ASN A 1 113 ? -2.063 -30.449 1.141 1.00 42.78 113 ASN A C 1
ATOM 821 O O . ASN A 1 113 ? -1.769 -30.599 -0.042 1.00 42.78 113 ASN A O 1
ATOM 825 N N . GLY A 1 114 ? -1.529 -29.505 1.909 1.00 43.22 114 GLY A N 1
ATOM 826 C CA . GLY A 1 114 ? -0.538 -28.532 1.472 1.00 43.22 114 GLY A CA 1
ATOM 827 C C . GLY A 1 114 ? -0.757 -27.214 2.200 1.00 43.22 114 GLY A C 1
ATOM 828 O O . GLY A 1 114 ? -1.891 -26.782 2.380 1.00 43.22 114 GLY A O 1
ATOM 829 N N . GLU A 1 115 ? 0.317 -26.574 2.647 1.00 44.56 115 GLU A N 1
ATOM 830 C CA . GLU A 1 115 ? 0.295 -25.148 2.951 1.00 44.56 115 GLU A CA 1
ATOM 831 C C . GLU A 1 115 ? -0.324 -24.420 1.748 1.00 44.56 115 GLU A C 1
ATOM 833 O O . GLU A 1 115 ? 0.353 -24.189 0.746 1.00 44.56 115 GLU A O 1
ATOM 838 N N . GLU A 1 116 ? -1.610 -24.070 1.805 1.00 49.22 116 GLU A N 1
ATOM 839 C CA . GLU A 1 116 ? -2.161 -23.041 0.931 1.00 49.22 116 GLU A CA 1
ATOM 840 C C . GLU A 1 116 ? -1.431 -21.757 1.329 1.00 49.22 116 GLU A C 1
ATOM 842 O O . GLU A 1 116 ? -1.840 -21.016 2.224 1.00 49.22 116 GLU A O 1
ATOM 847 N N . LYS A 1 117 ? -0.255 -21.546 0.730 1.00 61.19 117 LYS A N 1
ATOM 848 C CA . LYS A 1 117 ? 0.429 -20.263 0.721 1.00 61.19 117 LYS A CA 1
ATOM 849 C C . LYS A 1 117 ? -0.564 -19.306 0.095 1.00 61.19 117 LYS A C 1
ATOM 851 O O . LYS A 1 117 ? -0.644 -19.247 -1.128 1.00 61.19 117 LYS A O 1
ATOM 856 N N . MET A 1 118 ? -1.330 -18.604 0.927 1.00 67.69 118 MET A N 1
ATOM 857 C CA . MET A 1 118 ? -2.169 -17.512 0.464 1.00 67.69 118 MET A CA 1
ATOM 858 C C . MET A 1 118 ? -1.271 -16.601 -0.372 1.00 67.69 118 MET A C 1
ATOM 860 O O . MET A 1 118 ? -0.270 -16.073 0.120 1.00 67.69 118 MET A O 1
ATOM 864 N N . SER A 1 119 ? -1.552 -16.540 -1.672 1.00 86.88 119 SER A N 1
ATOM 865 C CA . SER A 1 119 ? -0.837 -15.660 -2.584 1.00 86.88 119 SER A CA 1
ATOM 866 C C . SER A 1 119 ? -1.055 -14.230 -2.118 1.00 86.88 119 SER A C 1
ATOM 868 O O . SER A 1 119 ? -2.174 -13.853 -1.766 1.00 86.88 119 SER A O 1
ATOM 870 N N . ALA A 1 120 ? 0.012 -13.441 -2.091 1.00 92.19 120 ALA A N 1
ATOM 871 C CA . ALA A 1 120 ? -0.094 -12.040 -1.740 1.00 92.19 120 ALA A CA 1
ATOM 872 C C . ALA A 1 120 ? -0.957 -11.311 -2.794 1.00 92.19 120 ALA A C 1
ATOM 874 O O . ALA A 1 120 ? -0.968 -11.722 -3.960 1.00 92.19 120 ALA A O 1
ATOM 875 N N . PRO A 1 121 ? -1.691 -10.241 -2.436 1.00 93.44 121 PRO A N 1
ATOM 876 C CA . PRO A 1 121 ? -2.655 -9.621 -3.346 1.00 93.44 121 PRO A CA 1
ATOM 877 C C . PRO A 1 121 ? -2.057 -9.179 -4.688 1.00 93.44 121 PRO A C 1
ATOM 879 O O . PRO A 1 121 ? -2.706 -9.315 -5.717 1.00 93.44 121 PRO A O 1
ATOM 882 N N . GLY A 1 122 ? -0.806 -8.721 -4.710 1.00 94.94 122 GLY A N 1
ATOM 883 C CA . GLY A 1 122 ? -0.080 -8.333 -5.920 1.00 94.94 122 GLY A CA 1
ATOM 884 C C . GLY A 1 122 ? 0.398 -9.501 -6.793 1.00 94.94 122 GLY A C 1
ATOM 885 O O . GLY A 1 122 ? 0.742 -9.282 -7.953 1.00 94.94 122 GLY A O 1
ATOM 886 N N . GLU A 1 123 ? 0.394 -10.736 -6.277 1.00 94.06 123 GLU A N 1
ATOM 887 C CA . GLU A 1 123 ? 0.570 -11.950 -7.092 1.00 94.06 123 GLU A CA 1
ATOM 888 C C . GLU A 1 123 ? -0.720 -12.299 -7.854 1.00 94.06 123 GLU A C 1
ATOM 890 O O . GLU A 1 123 ? -0.658 -12.883 -8.934 1.00 94.06 123 GLU A O 1
ATOM 895 N N . LEU A 1 124 ? -1.881 -11.938 -7.297 1.00 92.75 124 LEU A N 1
ATOM 896 C CA . LEU A 1 124 ? -3.200 -12.172 -7.896 1.00 92.75 124 LEU A CA 1
ATOM 897 C C . LEU A 1 124 ? -3.628 -11.014 -8.806 1.00 92.75 124 LEU A C 1
ATOM 899 O O . LEU A 1 124 ? -4.215 -11.233 -9.863 1.00 92.75 124 LEU A O 1
ATOM 903 N N . ILE A 1 125 ? -3.323 -9.786 -8.387 1.00 93.88 125 ILE A N 1
ATOM 904 C CA . ILE A 1 125 ? -3.674 -8.537 -9.056 1.00 93.88 125 ILE A CA 1
ATOM 905 C C . ILE A 1 125 ? -2.374 -7.853 -9.476 1.00 93.88 125 ILE A C 1
ATOM 907 O O . ILE A 1 125 ? -1.778 -7.072 -8.731 1.00 93.88 125 ILE A O 1
ATOM 911 N N . GLY A 1 126 ? -1.919 -8.150 -10.691 1.00 94.19 126 GLY A N 1
ATOM 912 C CA . GLY A 1 126 ? -0.661 -7.619 -11.214 1.00 94.19 126 GLY A CA 1
ATOM 913 C C . GLY A 1 126 ? -0.684 -6.096 -11.398 1.00 94.19 126 GLY A C 1
ATOM 914 O O . GLY A 1 126 ? -1.741 -5.468 -11.468 1.00 94.19 126 GLY A O 1
ATOM 915 N N . LEU A 1 127 ? 0.491 -5.485 -11.561 1.00 95.19 127 LEU A N 1
ATOM 916 C CA . LEU A 1 127 ? 0.646 -4.023 -11.640 1.00 95.19 127 LEU A CA 1
ATOM 917 C C . LEU A 1 127 ? -0.231 -3.359 -12.723 1.00 95.19 127 LEU A C 1
ATOM 919 O O . LEU A 1 127 ? -0.789 -2.284 -12.519 1.00 95.19 127 LEU A O 1
ATOM 923 N N . ARG A 1 128 ? -0.401 -4.015 -13.881 1.00 96.06 128 ARG A N 1
ATOM 924 C CA . ARG A 1 128 ? -1.307 -3.535 -14.939 1.00 96.06 128 ARG A CA 1
ATOM 925 C C . ARG A 1 128 ? -2.767 -3.528 -14.482 1.00 96.06 128 ARG A C 1
ATOM 927 O O . ARG A 1 128 ? -3.463 -2.558 -14.757 1.00 96.06 128 ARG A O 1
ATOM 934 N N . GLN A 1 129 ? -3.218 -4.586 -13.810 1.00 96.06 129 GLN A N 1
ATOM 935 C CA . GLN A 1 129 ? -4.590 -4.682 -13.306 1.00 96.06 129 GLN A CA 1
ATOM 936 C C . GLN A 1 129 ? -4.836 -3.648 -12.208 1.00 96.06 129 GLN A C 1
ATOM 938 O O . GLN A 1 129 ? -5.890 -3.029 -12.203 1.00 96.06 129 GLN A O 1
ATOM 943 N N . GLN A 1 130 ? -3.847 -3.373 -11.353 1.00 96.06 130 GLN A N 1
ATOM 944 C CA . GLN A 1 130 ? -3.942 -2.296 -10.360 1.00 96.06 130 GLN A CA 1
ATOM 945 C C . GLN A 1 130 ? -4.189 -0.929 -11.025 1.00 96.06 130 GLN A C 1
ATOM 947 O O . GLN A 1 130 ? -5.068 -0.193 -10.584 1.00 96.06 130 GLN A O 1
ATOM 952 N N . CYS A 1 131 ? -3.515 -0.621 -12.142 1.00 96.38 131 CYS A N 1
ATOM 953 C CA . CYS A 1 131 ? -3.831 0.573 -12.938 1.00 96.38 131 CYS A CA 1
ATOM 954 C C . CYS A 1 131 ? -5.246 0.550 -13.529 1.00 96.38 131 CYS A C 1
ATOM 956 O O . CYS A 1 131 ? -5.925 1.574 -13.538 1.00 96.38 131 CYS A O 1
ATOM 958 N N . GLN A 1 132 ? -5.687 -0.604 -14.030 1.00 96.19 132 GLN A N 1
ATOM 959 C CA . GLN A 1 132 ? -7.012 -0.743 -14.633 1.00 96.19 132 GLN A CA 1
ATOM 960 C C . GLN A 1 132 ? -8.136 -0.584 -13.610 1.00 96.19 132 GLN A C 1
ATOM 962 O O . GLN A 1 132 ? -9.153 0.024 -13.920 1.00 96.19 132 GLN A O 1
ATOM 967 N N . ILE A 1 133 ? -7.934 -1.082 -12.392 1.00 94.94 133 ILE A N 1
ATOM 968 C CA . ILE A 1 133 ? -8.870 -0.921 -11.279 1.00 94.94 133 ILE A CA 1
ATOM 969 C C . ILE A 1 133 ? -8.917 0.550 -10.839 1.00 94.94 133 ILE A C 1
ATOM 971 O O . ILE A 1 133 ? -9.995 1.089 -10.636 1.00 94.94 133 ILE A O 1
ATOM 975 N N . ALA A 1 134 ? -7.767 1.225 -10.731 1.00 93.75 134 ALA A N 1
ATOM 976 C CA . ALA A 1 134 ? -7.709 2.597 -10.219 1.00 93.75 134 ALA A CA 1
ATOM 977 C C . ALA A 1 134 ? -8.182 3.682 -11.210 1.00 93.75 134 ALA A C 1
ATOM 979 O O . ALA A 1 134 ? -8.607 4.763 -10.787 1.00 93.75 134 ALA A O 1
ATOM 980 N N . PHE A 1 135 ? -8.072 3.441 -12.520 1.00 94.62 135 PHE A N 1
ATOM 981 C CA . PHE A 1 135 ? -8.333 4.462 -13.549 1.00 94.62 135 PHE A CA 1
ATOM 982 C C . PHE A 1 135 ? -9.233 4.004 -14.703 1.00 94.62 135 PHE A C 1
ATOM 984 O O . PHE A 1 135 ? -9.704 4.838 -15.471 1.00 94.62 135 PHE A O 1
ATOM 991 N N . GLY A 1 136 ? -9.483 2.702 -14.843 1.00 95.06 136 GLY A N 1
ATOM 992 C CA . GLY A 1 136 ? -10.309 2.130 -15.904 1.00 95.06 136 GLY A CA 1
ATOM 993 C C . GLY A 1 136 ? -9.540 1.237 -16.890 1.00 95.06 136 GLY A C 1
ATOM 994 O O . GLY A 1 136 ? -8.307 1.243 -16.953 1.00 95.06 136 GLY A O 1
ATOM 995 N N . PRO A 1 137 ? -10.256 0.459 -17.721 1.00 96.69 137 PRO A N 1
ATOM 996 C CA . PRO A 1 137 ? -9.694 -0.665 -18.480 1.00 96.69 137 PRO A CA 1
ATOM 997 C C . PRO A 1 137 ? -8.616 -0.283 -19.509 1.00 96.69 137 PRO A C 1
ATOM 999 O O . PRO A 1 137 ? -7.749 -1.105 -19.827 1.00 96.69 137 PRO A O 1
ATOM 1002 N N . HIS A 1 138 ? -8.644 0.954 -20.015 1.00 97.06 138 HIS A N 1
ATOM 1003 C CA . HIS A 1 138 ? -7.687 1.465 -21.002 1.00 97.06 138 HIS A CA 1
ATOM 1004 C C . HIS A 1 138 ? -6.352 1.918 -20.398 1.00 97.06 138 HIS A C 1
ATOM 1006 O O . HIS A 1 138 ? -5.417 2.225 -21.140 1.00 97.06 138 HIS A O 1
ATOM 1012 N N . PHE A 1 139 ? -6.227 1.950 -19.072 1.00 97.56 139 PHE A N 1
ATOM 1013 C CA . PHE A 1 139 ? -4.973 2.296 -18.421 1.00 97.56 139 PHE A CA 1
ATOM 1014 C C . PHE A 1 139 ? -4.013 1.103 -18.382 1.00 97.56 139 PHE A C 1
ATOM 1016 O O . PHE A 1 139 ? -4.396 -0.066 -18.317 1.00 97.56 139 PHE A O 1
ATOM 1023 N N . GLY A 1 140 ? -2.718 1.401 -18.419 1.00 96.31 140 GLY A N 1
ATOM 1024 C CA . GLY A 1 140 ? -1.659 0.427 -18.168 1.00 96.31 140 GLY A CA 1
ATOM 1025 C C . GLY A 1 140 ? -0.514 1.048 -17.381 1.00 96.31 140 GLY A C 1
ATOM 1026 O O . GLY A 1 140 ? -0.555 2.226 -17.054 1.00 96.31 140 GLY A O 1
ATOM 1027 N N . VAL A 1 141 ? 0.537 0.276 -17.116 1.00 95.94 141 VAL A N 1
ATOM 1028 C CA . VAL A 1 141 ? 1.709 0.761 -16.365 1.00 95.94 141 VAL A CA 1
ATOM 1029 C C . VAL A 1 141 ? 2.395 1.906 -17.115 1.00 95.94 141 VAL A C 1
ATOM 1031 O O . VAL A 1 141 ? 2.503 1.854 -18.348 1.00 95.94 141 VAL A O 1
ATOM 1034 N N . CYS A 1 142 ? 2.843 2.934 -16.393 1.00 96.38 142 CYS A N 1
ATOM 1035 C CA . CYS A 1 142 ? 3.634 4.015 -16.969 1.00 96.38 142 CYS A CA 1
ATOM 1036 C C . CYS A 1 142 ? 4.945 3.475 -17.581 1.00 96.38 142 CYS A C 1
ATOM 1038 O O . CYS A 1 142 ? 5.649 2.712 -16.923 1.00 96.38 142 CYS A O 1
ATOM 1040 N N . PRO A 1 143 ? 5.292 3.835 -18.832 1.00 92.19 143 PRO A N 1
ATOM 1041 C CA . PRO A 1 143 ? 6.489 3.312 -19.493 1.00 92.19 143 PRO A CA 1
ATOM 1042 C C . PRO A 1 143 ? 7.791 4.001 -19.061 1.00 92.19 143 PRO A C 1
ATOM 1044 O O . PRO A 1 143 ? 8.862 3.440 -19.272 1.00 92.19 143 PRO A O 1
ATOM 1047 N N . SER A 1 144 ? 7.719 5.220 -18.517 1.00 91.44 144 SER A N 1
ATOM 1048 C CA . SER A 1 144 ? 8.906 5.967 -18.100 1.00 91.44 144 SER A CA 1
ATOM 1049 C C . SER A 1 144 ? 9.265 5.645 -16.652 1.00 91.44 144 SER A C 1
ATOM 1051 O O . SER A 1 144 ? 8.452 5.830 -15.747 1.00 91.44 144 SER A O 1
ATOM 1053 N N . ASN A 1 145 ? 10.514 5.223 -16.439 1.00 87.25 145 ASN A N 1
ATOM 1054 C CA . ASN A 1 145 ? 11.061 4.964 -15.107 1.00 87.25 145 ASN A CA 1
ATOM 1055 C C . ASN A 1 145 ? 11.238 6.243 -14.274 1.00 87.25 145 ASN A C 1
ATOM 1057 O O . ASN A 1 145 ? 11.404 6.153 -13.060 1.00 87.25 145 ASN A O 1
ATOM 1061 N N . ASP A 1 146 ? 11.181 7.423 -14.897 1.00 89.06 146 ASP A N 1
ATOM 1062 C CA . ASP A 1 146 ? 11.399 8.699 -14.210 1.00 89.06 146 ASP A CA 1
ATOM 1063 C C . ASP A 1 146 ? 10.333 8.972 -13.145 1.00 89.06 146 ASP A C 1
ATOM 1065 O O . ASP A 1 146 ? 10.659 9.453 -12.062 1.00 89.06 146 ASP A O 1
ATOM 1069 N N . TYR A 1 147 ? 9.094 8.542 -13.398 1.00 90.00 147 TYR A N 1
ATOM 1070 C CA . TYR A 1 147 ? 7.984 8.624 -12.444 1.00 90.00 147 TYR A CA 1
ATOM 1071 C C . TYR A 1 147 ? 8.190 7.764 -11.187 1.00 90.00 147 TYR A C 1
ATOM 1073 O O . TYR A 1 147 ? 7.568 8.007 -10.156 1.00 90.00 147 TYR A O 1
ATOM 1081 N N . PHE A 1 148 ? 9.080 6.772 -11.248 1.00 88.75 148 PHE A N 1
ATOM 1082 C CA . PHE A 1 148 ? 9.357 5.849 -10.148 1.00 88.75 148 PHE A CA 1
ATOM 1083 C C . PHE A 1 148 ? 10.678 6.156 -9.430 1.00 88.75 148 PHE A C 1
ATOM 1085 O O . PHE A 1 148 ? 11.089 5.381 -8.573 1.00 88.75 148 PHE A O 1
ATOM 1092 N N . ARG A 1 149 ? 11.366 7.262 -9.750 1.00 84.88 149 ARG A N 1
ATOM 1093 C CA . ARG A 1 149 ? 12.686 7.565 -9.164 1.00 84.88 149 ARG A CA 1
ATOM 1094 C C . ARG A 1 149 ? 12.649 7.823 -7.660 1.00 84.88 149 ARG A C 1
ATOM 1096 O O . ARG A 1 149 ? 13.591 7.437 -6.980 1.00 84.88 149 ARG A O 1
ATOM 1103 N N . VAL A 1 150 ? 11.593 8.465 -7.159 1.00 84.31 150 VAL A N 1
ATOM 1104 C CA . VAL A 1 150 ? 11.512 8.875 -5.746 1.00 84.31 150 VAL A CA 1
ATOM 1105 C C . VAL A 1 150 ? 11.045 7.719 -4.862 1.00 84.31 150 VAL A C 1
ATOM 1107 O O . VAL A 1 150 ? 11.766 7.294 -3.969 1.00 84.31 150 VAL A O 1
ATOM 1110 N N . LEU A 1 151 ? 9.863 7.162 -5.144 1.00 85.12 151 LEU A N 1
ATOM 1111 C CA . LEU A 1 151 ? 9.237 6.136 -4.295 1.00 85.12 151 LEU A CA 1
ATOM 1112 C C . LEU A 1 151 ? 9.365 4.703 -4.817 1.00 85.12 151 LEU A C 1
ATOM 1114 O O . LEU A 1 151 ? 8.955 3.750 -4.147 1.00 85.12 151 LEU A O 1
ATOM 1118 N N . GLY A 1 152 ? 9.896 4.523 -6.026 1.00 91.12 152 GLY A N 1
ATOM 1119 C CA . GLY A 1 152 ? 9.818 3.246 -6.719 1.00 91.12 152 GLY A CA 1
ATOM 1120 C C . GLY A 1 152 ? 8.379 2.845 -7.049 1.00 91.12 152 GLY A C 1
ATOM 1121 O O . GLY A 1 152 ? 7.398 3.484 -6.670 1.00 91.12 152 GLY A O 1
ATOM 1122 N N . VAL A 1 153 ? 8.250 1.720 -7.745 1.00 94.44 153 VAL A N 1
ATOM 1123 C CA . VAL A 1 153 ? 6.943 1.131 -8.075 1.00 94.44 153 VAL A CA 1
ATOM 1124 C C . VAL A 1 153 ? 6.169 0.672 -6.836 1.00 94.44 153 VAL A C 1
ATOM 1126 O O . VAL A 1 153 ? 4.943 0.691 -6.838 1.00 94.44 153 VAL A O 1
ATOM 1129 N N . CYS A 1 154 ? 6.873 0.289 -5.766 1.00 94.81 154 CYS A N 1
ATOM 1130 C CA . CYS A 1 154 ? 6.244 -0.217 -4.550 1.00 94.81 154 CYS A CA 1
ATOM 1131 C C . CYS A 1 154 ? 5.620 0.882 -3.689 1.00 94.81 154 CYS A C 1
ATOM 1133 O O . CYS A 1 154 ? 4.581 0.644 -3.076 1.00 94.81 154 CYS A O 1
ATOM 1135 N N . GLY A 1 155 ? 6.216 2.077 -3.662 1.00 92.38 155 GLY A N 1
ATOM 1136 C CA . GLY A 1 155 ? 5.670 3.204 -2.912 1.00 92.38 155 GLY A CA 1
ATOM 1137 C C . GLY A 1 155 ? 4.541 3.926 -3.647 1.00 92.38 155 GLY A C 1
ATOM 1138 O O . GLY A 1 155 ? 3.589 4.371 -3.010 1.00 92.38 155 GLY A O 1
ATOM 1139 N N . ARG A 1 156 ? 4.607 4.021 -4.985 1.00 93.12 156 ARG A N 1
ATOM 1140 C CA . ARG A 1 156 ? 3.586 4.712 -5.788 1.00 93.12 156 ARG A CA 1
ATOM 1141 C C . ARG A 1 156 ? 3.500 4.166 -7.214 1.00 93.12 156 ARG A C 1
ATOM 1143 O O . ARG A 1 156 ? 4.481 4.160 -7.957 1.00 93.12 156 ARG A O 1
ATOM 1150 N N . ILE A 1 157 ? 2.298 3.770 -7.619 1.00 94.50 157 ILE A N 1
ATOM 1151 C CA . ILE A 1 157 ? 1.987 3.350 -8.983 1.00 94.50 157 ILE A CA 1
ATOM 1152 C C . ILE A 1 157 ? 1.661 4.573 -9.832 1.00 94.50 157 ILE A C 1
ATOM 1154 O O . ILE A 1 157 ? 0.794 5.375 -9.493 1.00 94.50 157 ILE A O 1
ATOM 1158 N N . TRP A 1 158 ? 2.294 4.636 -10.999 1.00 96.06 158 TRP A N 1
ATOM 1159 C CA . TRP A 1 158 ? 1.949 5.568 -12.062 1.00 96.06 158 TRP A CA 1
ATOM 1160 C C . TRP A 1 158 ? 1.372 4.818 -13.255 1.00 96.06 158 TRP A C 1
ATOM 1162 O O . TRP A 1 158 ? 1.938 3.825 -13.730 1.00 96.06 158 TRP A O 1
ATOM 1172 N N . CYS A 1 159 ? 0.253 5.319 -13.763 1.00 96.69 159 CYS A N 1
ATOM 1173 C CA . CYS A 1 159 ? -0.534 4.692 -14.810 1.00 96.69 159 CYS A CA 1
ATOM 1174 C C . CYS A 1 159 ? -0.609 5.589 -16.043 1.00 96.69 159 CYS A C 1
ATOM 1176 O O . CYS A 1 159 ? -0.605 6.810 -15.963 1.00 96.69 159 CYS A O 1
ATOM 1178 N N . LYS A 1 160 ? -0.661 4.975 -17.219 1.00 97.62 160 LYS A N 1
ATOM 1179 C CA . LYS A 1 160 ? -0.734 5.650 -18.509 1.00 97.62 160 LYS A CA 1
ATOM 1180 C C . LYS A 1 160 ? -2.047 5.301 -19.186 1.00 97.62 160 LYS A C 1
ATOM 1182 O O . LYS A 1 160 ? -2.269 4.125 -19.488 1.00 97.62 160 LYS A O 1
ATOM 1187 N N . ASP A 1 161 ? -2.846 6.316 -19.489 1.00 97.88 161 ASP A N 1
ATOM 1188 C CA . ASP A 1 161 ? -3.971 6.186 -20.408 1.00 97.88 161 ASP A CA 1
ATOM 1189 C C . ASP A 1 161 ? -3.444 5.817 -21.804 1.00 97.88 161 ASP A C 1
ATOM 1191 O O . ASP A 1 161 ? -2.644 6.548 -22.402 1.00 97.88 161 ASP A O 1
ATOM 1195 N N . ARG A 1 162 ? -3.845 4.644 -22.306 1.00 96.62 162 ARG A N 1
ATOM 1196 C CA . ARG A 1 162 ? -3.398 4.118 -23.603 1.00 96.62 162 ARG A CA 1
ATOM 1197 C C . ARG A 1 162 ? -4.186 4.676 -24.786 1.00 96.62 162 ARG A C 1
ATOM 1199 O O . ARG A 1 162 ? -3.765 4.451 -25.916 1.00 96.62 162 ARG A O 1
ATOM 1206 N N . THR A 1 163 ? -5.273 5.404 -24.542 1.00 96.81 163 THR A N 1
ATOM 1207 C CA . THR A 1 163 ? -6.011 6.137 -25.583 1.00 96.81 163 THR A CA 1
ATOM 1208 C C . THR A 1 163 ? -5.332 7.464 -25.933 1.00 96.81 163 THR A C 1
ATOM 1210 O O . THR A 1 163 ? -5.458 7.962 -27.051 1.00 96.81 163 THR A O 1
ATOM 1213 N N . LYS A 1 164 ? -4.550 8.015 -24.996 1.00 95.69 164 LYS A N 1
ATOM 1214 C CA . LYS A 1 164 ? -3.802 9.264 -25.156 1.00 95.69 164 LYS A CA 1
ATOM 1215 C C . LYS A 1 164 ? -2.445 9.050 -25.836 1.00 95.69 164 LYS A C 1
ATOM 1217 O O . LYS A 1 164 ? -1.860 7.964 -25.826 1.00 95.69 164 LYS A O 1
ATOM 1222 N N . ARG A 1 165 ? -1.887 10.134 -26.391 1.00 94.50 165 ARG A N 1
ATOM 1223 C CA . ARG A 1 165 ? -0.542 10.139 -26.998 1.00 94.50 165 ARG A CA 1
ATOM 1224 C C . ARG A 1 165 ? 0.521 9.733 -25.978 1.00 94.50 165 ARG A C 1
ATOM 1226 O O . ARG A 1 165 ? 0.408 10.032 -24.790 1.00 94.50 165 ARG A O 1
ATOM 1233 N N . ARG A 1 166 ? 1.611 9.109 -26.442 1.00 88.94 166 ARG A N 1
ATOM 1234 C CA . ARG A 1 166 ? 2.741 8.703 -25.581 1.00 88.94 166 ARG A CA 1
ATOM 1235 C C . ARG A 1 166 ? 3.370 9.864 -24.804 1.00 88.94 166 ARG A C 1
ATOM 1237 O O . ARG A 1 166 ? 3.837 9.621 -23.700 1.00 88.94 166 ARG A O 1
ATOM 1244 N N . SER A 1 167 ? 3.345 11.075 -25.360 1.00 90.31 167 SER A N 1
ATOM 1245 C CA . SER A 1 167 ? 3.872 12.300 -24.746 1.00 90.31 167 SER A CA 1
ATOM 1246 C C . SER A 1 167 ? 3.056 12.811 -23.560 1.00 90.31 167 SER A C 1
ATOM 1248 O O . SER A 1 167 ? 3.603 13.544 -22.747 1.00 90.31 167 SER A O 1
ATOM 1250 N N . GLU A 1 168 ? 1.770 12.450 -23.455 1.00 95.06 168 GLU A N 1
ATOM 1251 C CA . GLU A 1 168 ? 0.945 12.877 -22.318 1.00 95.06 168 GLU A CA 1
ATOM 1252 C C . GLU A 1 168 ? 1.520 12.326 -20.998 1.00 95.06 168 GLU A C 1
ATOM 1254 O O . GLU A 1 168 ? 2.087 11.222 -20.994 1.00 95.06 168 GLU A O 1
ATOM 1259 N N . PRO A 1 169 ? 1.372 13.039 -19.874 1.00 95.44 169 PRO A N 1
ATOM 1260 C CA . PRO A 1 169 ? 1.903 12.579 -18.600 1.00 95.44 169 PRO A CA 1
ATOM 1261 C C . PRO A 1 169 ? 1.228 11.282 -18.131 1.00 95.44 169 PRO A C 1
ATOM 1263 O O . PRO A 1 169 ? 0.118 10.934 -18.545 1.00 95.44 169 PRO A O 1
ATOM 1266 N N . CYS A 1 170 ? 1.932 10.540 -17.278 1.00 96.94 170 CYS A N 1
ATOM 1267 C CA . CYS A 1 170 ? 1.325 9.472 -16.490 1.00 96.94 170 CYS A CA 1
ATOM 1268 C C . CYS A 1 170 ? 0.545 10.064 -15.306 1.00 96.94 170 CYS A C 1
ATOM 1270 O O . CYS A 1 170 ? 0.874 11.136 -14.802 1.00 96.94 170 CYS A O 1
ATOM 1272 N N . GLU A 1 171 ? -0.470 9.339 -14.855 1.00 95.38 171 GLU A N 1
ATOM 1273 C CA . GLU A 1 171 ? -1.421 9.732 -13.819 1.00 95.38 171 GLU A CA 1
ATOM 1274 C C . GLU A 1 171 ? -1.241 8.840 -12.572 1.00 95.38 171 GLU A C 1
ATOM 1276 O O . GLU A 1 171 ? -0.868 7.669 -12.674 1.00 95.38 171 GLU A O 1
ATOM 1281 N N . THR A 1 172 ? -1.494 9.392 -11.385 1.00 93.19 172 THR A N 1
ATOM 1282 C CA . THR A 1 172 ? -1.485 8.689 -10.087 1.00 93.19 172 THR A CA 1
ATOM 1283 C C . THR A 1 172 ? -2.646 9.209 -9.237 1.00 93.19 172 THR A C 1
ATOM 1285 O O . THR A 1 172 ? -3.119 10.323 -9.448 1.00 93.19 1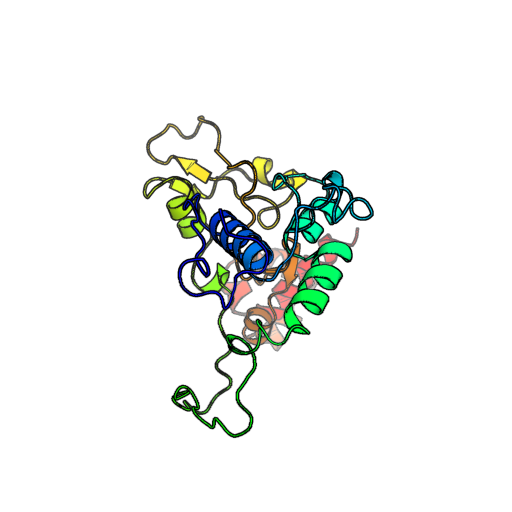72 THR A O 1
ATOM 1288 N N . ARG A 1 173 ? -3.110 8.422 -8.259 1.00 90.31 173 ARG A N 1
ATOM 1289 C CA . ARG A 1 173 ? -3.995 8.924 -7.193 1.00 90.31 173 ARG A CA 1
ATOM 1290 C C . ARG A 1 173 ? -3.156 9.471 -6.037 1.00 90.31 173 ARG A C 1
ATOM 1292 O O . ARG A 1 173 ? -1.943 9.236 -5.997 1.00 90.31 173 ARG A O 1
ATOM 1299 N N . THR A 1 174 ? -3.795 10.184 -5.106 1.00 85.06 174 THR A N 1
ATOM 1300 C CA . THR A 1 174 ? -3.149 10.721 -3.896 1.00 85.06 174 THR A CA 1
ATOM 1301 C C . THR A 1 174 ? -2.361 9.629 -3.186 1.00 85.06 174 THR A C 1
ATOM 1303 O O . THR A 1 174 ? -1.154 9.782 -3.018 1.00 85.06 174 THR A O 1
ATOM 1306 N N . TYR A 1 175 ? -3.009 8.495 -2.905 1.00 88.06 175 TYR A N 1
ATOM 1307 C CA . TYR A 1 175 ? -2.406 7.295 -2.336 1.00 88.06 175 TYR A CA 1
ATOM 1308 C C . TYR A 1 175 ? -2.691 6.091 -3.243 1.00 88.06 175 TYR A C 1
ATOM 1310 O O . TYR A 1 175 ? -3.840 5.683 -3.388 1.00 88.06 175 TYR A O 1
ATOM 1318 N N . LEU A 1 176 ? -1.659 5.539 -3.886 1.00 91.88 176 LEU A N 1
ATOM 1319 C CA . LEU A 1 176 ? -1.779 4.351 -4.741 1.00 91.88 176 LEU A CA 1
ATOM 1320 C C . LEU A 1 176 ? -0.472 3.543 -4.743 1.00 91.88 176 LEU A C 1
ATOM 1322 O O . LEU A 1 176 ? 0.242 3.535 -5.747 1.00 91.88 176 LEU A O 1
ATOM 1326 N N . PRO A 1 177 ? -0.094 2.910 -3.623 1.00 93.88 177 PRO A N 1
ATOM 1327 C CA . PRO A 1 177 ? 1.046 2.008 -3.604 1.00 93.88 177 PRO A CA 1
ATOM 1328 C C . PRO A 1 177 ? 0.735 0.715 -4.346 1.00 93.88 177 PRO A C 1
ATOM 1330 O O . PRO A 1 177 ? -0.429 0.349 -4.534 1.00 93.88 177 PRO A O 1
ATOM 1333 N N . ALA A 1 178 ? 1.789 -0.008 -4.718 1.00 95.12 178 ALA A N 1
ATOM 1334 C CA . ALA A 1 178 ? 1.607 -1.354 -5.224 1.00 95.12 178 ALA A CA 1
ATOM 1335 C C . ALA A 1 178 ? 1.213 -2.310 -4.101 1.00 95.12 178 ALA A C 1
ATOM 1337 O O . ALA A 1 178 ? 1.724 -2.230 -2.984 1.00 95.12 178 ALA A O 1
ATOM 1338 N N . LEU A 1 179 ? 0.326 -3.244 -4.428 1.00 95.75 179 LEU A N 1
ATOM 1339 C CA . LEU A 1 179 ? -0.059 -4.321 -3.527 1.00 95.75 179 LEU A CA 1
ATOM 1340 C C . LEU A 1 179 ? 1.150 -5.189 -3.155 1.00 95.75 179 LEU A C 1
ATOM 1342 O O . LEU A 1 179 ? 2.025 -5.452 -3.989 1.00 95.75 179 LEU A O 1
ATOM 1346 N N . ASP A 1 180 ? 1.159 -5.707 -1.930 1.00 95.12 180 ASP A N 1
ATOM 1347 C CA . ASP A 1 180 ? 2.169 -6.673 -1.506 1.00 95.12 180 ASP A CA 1
ATOM 1348 C C . ASP A 1 180 ? 2.147 -7.903 -2.420 1.00 95.12 180 ASP A C 1
ATOM 1350 O O . ASP A 1 180 ? 1.091 -8.437 -2.753 1.00 95.12 180 ASP A O 1
ATOM 1354 N N . GLY A 1 181 ? 3.322 -8.333 -2.867 1.00 95.69 181 GLY A N 1
ATOM 1355 C CA . GLY A 1 181 ? 3.514 -9.380 -3.865 1.00 95.69 181 GLY A CA 1
ATOM 1356 C C . GLY A 1 181 ? 3.646 -8.893 -5.308 1.00 95.69 181 GLY A C 1
ATOM 1357 O O . GLY A 1 181 ? 4.020 -9.688 -6.169 1.00 95.69 181 GLY A O 1
ATOM 1358 N N . THR A 1 182 ? 3.401 -7.608 -5.588 1.00 96.50 182 THR A N 1
ATOM 1359 C CA . THR A 1 182 ? 3.538 -7.053 -6.946 1.00 96.50 182 THR A CA 1
ATOM 1360 C C . THR A 1 182 ? 4.986 -7.136 -7.415 1.00 96.50 182 THR A C 1
ATOM 1362 O O . THR A 1 182 ? 5.891 -6.721 -6.695 1.00 96.50 182 THR A O 1
ATOM 1365 N N . GLU A 1 183 ? 5.226 -7.630 -8.629 1.00 94.88 183 GLU A N 1
ATOM 1366 C CA . GLU A 1 183 ? 6.571 -7.666 -9.206 1.00 94.88 183 GLU A CA 1
ATOM 1367 C C . GLU A 1 183 ? 7.120 -6.244 -9.399 1.00 94.88 183 GLU A C 1
ATOM 1369 O O . GLU A 1 183 ? 6.538 -5.424 -10.108 1.00 94.88 183 GLU A O 1
ATOM 1374 N N . CYS A 1 184 ? 8.259 -5.958 -8.768 1.00 93.94 184 CYS A N 1
ATOM 1375 C CA . CYS A 1 184 ? 8.928 -4.653 -8.832 1.00 93.94 184 CYS A CA 1
ATOM 1376 C C . CYS A 1 184 ? 10.280 -4.699 -9.545 1.00 93.94 184 CYS A C 1
ATOM 1378 O O . CYS A 1 184 ? 10.949 -3.683 -9.727 1.00 93.94 184 CYS A O 1
ATOM 1380 N N . GLY A 1 185 ? 10.697 -5.895 -9.935 1.00 89.19 185 GLY A N 1
ATOM 1381 C CA . GLY A 1 185 ? 11.960 -6.160 -10.580 1.00 89.19 185 GLY A CA 1
ATOM 1382 C C . GLY A 1 185 ? 12.173 -7.659 -10.683 1.00 89.19 185 GLY A C 1
ATOM 1383 O O . GLY A 1 185 ? 11.428 -8.462 -10.123 1.00 89.19 185 GLY A O 1
ATOM 1384 N N . LYS A 1 186 ? 13.231 -8.052 -11.386 1.00 83.62 186 LYS A N 1
ATOM 1385 C CA . LYS A 1 186 ? 13.510 -9.467 -11.615 1.00 83.62 186 LYS A CA 1
ATOM 1386 C C . LYS A 1 186 ? 13.734 -10.204 -10.292 1.00 83.62 186 LYS A C 1
ATOM 1388 O O . LYS A 1 186 ? 14.677 -9.879 -9.578 1.00 83.62 186 LYS A O 1
ATOM 1393 N N . MET A 1 187 ? 12.914 -11.223 -10.022 1.00 86.25 187 MET A N 1
ATOM 1394 C CA . MET A 1 187 ? 12.912 -11.996 -8.764 1.00 86.25 187 MET A CA 1
ATOM 1395 C C . MET A 1 187 ? 12.700 -11.135 -7.514 1.00 86.25 187 MET A C 1
ATOM 1397 O O . MET A 1 187 ? 13.066 -11.548 -6.417 1.00 86.25 187 MET A O 1
ATOM 1401 N N . LYS A 1 188 ? 12.101 -9.955 -7.672 1.00 91.81 188 LYS A N 1
ATOM 1402 C CA . LYS A 1 188 ? 11.774 -9.045 -6.581 1.00 91.81 188 LYS A CA 1
ATOM 1403 C C . LYS A 1 188 ? 10.289 -8.738 -6.594 1.00 91.81 188 LYS A C 1
ATOM 1405 O O . LYS A 1 188 ? 9.630 -8.782 -7.631 1.00 91.81 188 LYS A O 1
ATOM 1410 N N . TRP A 1 189 ? 9.764 -8.431 -5.426 1.00 96.38 189 TRP A N 1
ATOM 1411 C CA . TRP A 1 189 ? 8.365 -8.085 -5.234 1.00 96.38 189 TRP A CA 1
ATOM 1412 C C . TRP A 1 189 ? 8.211 -7.003 -4.166 1.00 96.38 189 TRP A C 1
ATOM 1414 O O . TRP A 1 189 ? 9.122 -6.762 -3.371 1.00 96.38 189 TRP A O 1
ATOM 1424 N N . CYS A 1 190 ? 7.074 -6.323 -4.177 1.00 96.50 190 CYS A N 1
ATOM 1425 C CA . CYS A 1 190 ? 6.751 -5.312 -3.186 1.00 96.50 190 CYS A CA 1
ATOM 1426 C C . CYS A 1 190 ? 6.302 -5.969 -1.885 1.00 96.50 190 CYS A C 1
ATOM 1428 O O . CYS A 1 190 ? 5.423 -6.820 -1.922 1.00 96.50 190 CYS A O 1
ATOM 1430 N N . ILE A 1 191 ? 6.881 -5.575 -0.755 1.00 94.56 191 ILE A N 1
ATOM 1431 C CA . ILE A 1 191 ? 6.410 -5.934 0.588 1.00 94.56 191 ILE A CA 1
ATOM 1432 C C . ILE A 1 191 ? 6.507 -4.690 1.462 1.00 94.56 191 ILE A C 1
ATOM 1434 O O . ILE A 1 191 ? 7.572 -4.068 1.520 1.00 94.56 191 ILE A O 1
ATOM 1438 N N . ALA A 1 192 ? 5.403 -4.301 2.104 1.00 91.56 192 ALA A N 1
ATOM 1439 C CA . ALA A 1 192 ? 5.298 -3.068 2.887 1.00 91.56 192 ALA A CA 1
ATOM 1440 C C . ALA A 1 192 ? 5.795 -1.829 2.109 1.00 91.56 192 ALA A C 1
ATOM 1442 O O . ALA A 1 192 ? 6.400 -0.909 2.664 1.00 91.56 192 ALA A O 1
ATOM 1443 N N . GLY A 1 193 ? 5.574 -1.843 0.790 1.00 91.69 193 GLY A N 1
ATOM 1444 C CA . GLY A 1 193 ? 5.998 -0.812 -0.153 1.00 91.69 193 GLY A CA 1
ATOM 1445 C C . GLY A 1 193 ? 7.511 -0.696 -0.393 1.00 91.69 193 GLY A C 1
ATOM 1446 O O . GLY A 1 193 ? 7.958 0.283 -0.987 1.00 91.69 193 GLY A O 1
ATOM 1447 N N . ARG A 1 194 ? 8.305 -1.709 -0.020 1.00 93.19 194 ARG A N 1
ATOM 1448 C CA . ARG A 1 194 ? 9.707 -1.861 -0.446 1.00 93.19 194 ARG A CA 1
ATOM 1449 C C . ARG A 1 194 ? 9.849 -2.945 -1.504 1.00 93.19 194 ARG A C 1
ATOM 1451 O O . ARG A 1 194 ? 9.196 -3.979 -1.421 1.00 93.19 194 ARG A O 1
ATOM 1458 N N . CYS A 1 195 ? 10.748 -2.735 -2.464 1.00 94.44 195 CYS A N 1
ATOM 1459 C CA . CYS A 1 195 ? 11.105 -3.763 -3.439 1.00 94.44 195 CYS A CA 1
ATOM 1460 C C . CYS A 1 195 ? 12.154 -4.705 -2.836 1.00 94.44 195 CYS A C 1
ATOM 1462 O O . CYS A 1 195 ? 13.331 -4.353 -2.742 1.00 94.44 195 CYS A O 1
ATOM 1464 N N . VAL A 1 196 ? 11.718 -5.887 -2.407 1.00 94.00 196 VAL A N 1
ATOM 1465 C CA . VAL A 1 196 ? 12.551 -6.888 -1.725 1.00 94.00 196 VAL A CA 1
ATOM 1466 C C . VAL A 1 196 ? 12.665 -8.158 -2.558 1.00 94.00 196 VAL A C 1
ATOM 1468 O O . VAL A 1 196 ? 11.910 -8.366 -3.508 1.00 94.00 196 VAL A O 1
ATOM 1471 N N . ASP A 1 197 ? 13.604 -9.025 -2.205 1.00 91.50 197 ASP A N 1
ATOM 1472 C CA . ASP A 1 197 ? 13.765 -10.306 -2.880 1.00 91.50 197 ASP A CA 1
ATOM 1473 C C . ASP A 1 197 ? 12.537 -11.200 -2.695 1.00 91.50 197 ASP A C 1
ATOM 1475 O O . ASP A 1 197 ? 11.971 -11.309 -1.605 1.00 91.50 197 ASP A O 1
ATOM 1479 N N . ASN A 1 198 ? 12.126 -11.859 -3.777 1.00 91.38 198 ASN A N 1
ATOM 1480 C CA . ASN A 1 198 ? 11.023 -12.804 -3.759 1.00 91.38 198 ASN A CA 1
ATOM 1481 C C . ASN A 1 198 ? 11.563 -14.210 -3.438 1.00 91.38 198 ASN A C 1
ATOM 1483 O O . ASN A 1 198 ? 12.137 -14.866 -4.315 1.00 91.38 198 ASN A O 1
ATOM 1487 N N . PRO A 1 199 ? 11.343 -14.739 -2.218 1.00 87.50 199 PRO A N 1
ATOM 1488 C CA . PRO A 1 199 ? 11.876 -16.037 -1.819 1.00 87.50 199 PRO A CA 1
ATOM 1489 C C . PRO A 1 199 ? 11.245 -17.204 -2.589 1.00 87.50 199 PRO A C 1
ATOM 1491 O O . PRO A 1 199 ? 11.847 -18.272 -2.672 1.00 87.50 199 PRO A O 1
ATOM 1494 N N . LYS A 1 200 ? 10.031 -17.055 -3.145 1.00 86.12 200 LYS A N 1
ATOM 1495 C CA . LYS A 1 200 ? 9.423 -18.082 -4.010 1.00 86.12 200 LYS A CA 1
ATOM 1496 C C . LYS A 1 200 ? 10.206 -18.175 -5.322 1.00 86.12 200 LYS A C 1
ATOM 1498 O O . LYS A 1 200 ? 10.753 -19.231 -5.625 1.00 86.12 200 LYS A O 1
ATOM 1503 N N . ARG A 1 201 ? 10.390 -17.038 -5.999 1.00 85.19 201 ARG A N 1
ATOM 1504 C CA . ARG A 1 201 ? 11.148 -16.955 -7.258 1.00 85.19 201 ARG A CA 1
ATOM 1505 C C . ARG A 1 201 ? 12.617 -17.333 -7.085 1.00 85.19 201 ARG A C 1
ATOM 1507 O O . ARG A 1 201 ? 13.160 -18.019 -7.938 1.00 85.19 201 ARG A O 1
ATOM 1514 N N . LEU A 1 202 ? 13.260 -16.935 -5.986 1.00 83.94 202 LEU A N 1
ATOM 1515 C CA . LEU A 1 202 ? 14.654 -17.307 -5.718 1.00 83.94 202 LEU A CA 1
ATOM 1516 C C . LEU A 1 202 ? 14.841 -18.811 -5.481 1.00 83.94 202 LEU A C 1
ATOM 1518 O O . LEU A 1 202 ? 15.885 -19.346 -5.841 1.00 83.94 202 LEU A O 1
ATOM 1522 N N . ARG A 1 203 ? 13.849 -19.504 -4.902 1.00 85.00 203 ARG A N 1
ATOM 1523 C CA . ARG A 1 203 ? 13.888 -20.970 -4.755 1.00 85.00 203 ARG A CA 1
ATOM 1524 C C . ARG A 1 203 ? 13.713 -21.692 -6.089 1.00 85.00 203 ARG A C 1
ATOM 1526 O O . ARG A 1 203 ? 14.361 -22.708 -6.306 1.00 85.00 203 ARG A O 1
ATOM 1533 N N . GLU A 1 204 ? 12.864 -21.163 -6.965 1.00 85.88 204 GLU A N 1
ATOM 1534 C CA . GLU A 1 204 ? 12.654 -21.681 -8.326 1.00 85.88 204 GLU A CA 1
ATOM 1535 C C . GLU A 1 204 ? 13.836 -21.368 -9.260 1.00 85.88 204 GLU A C 1
ATOM 1537 O O . GLU A 1 204 ? 14.093 -22.087 -10.221 1.00 85.88 204 GLU A O 1
ATOM 1542 N N . CYS A 1 205 ? 14.580 -20.302 -8.965 1.00 86.19 205 CYS A N 1
ATOM 1543 C CA . CYS A 1 205 ? 15.728 -19.841 -9.730 1.00 86.19 205 CYS A CA 1
ATOM 1544 C C . CYS A 1 205 ? 16.969 -20.704 -9.456 1.00 86.19 205 CYS A C 1
ATOM 1546 O O . CYS A 1 205 ? 17.814 -20.383 -8.616 1.00 86.19 205 CYS A O 1
ATOM 1548 N N . VAL A 1 206 ? 17.087 -21.810 -10.187 1.00 89.62 206 VAL A N 1
ATOM 1549 C CA . VAL A 1 206 ? 18.237 -22.720 -10.134 1.00 89.62 206 VAL A CA 1
ATOM 1550 C C . VAL A 1 206 ? 19.076 -22.634 -11.405 1.00 89.62 206 VAL A C 1
ATOM 1552 O O . VAL A 1 206 ? 18.559 -22.409 -12.495 1.00 89.62 206 VAL A O 1
ATOM 1555 N N . ASP A 1 207 ? 20.390 -22.816 -11.270 1.00 90.88 207 ASP A N 1
ATOM 1556 C CA . ASP A 1 207 ? 21.266 -22.969 -12.432 1.00 90.88 207 ASP A CA 1
ATOM 1557 C C . ASP A 1 207 ? 21.047 -24.369 -13.022 1.00 90.88 207 ASP A C 1
ATOM 1559 O O . ASP A 1 207 ? 21.401 -25.366 -12.390 1.00 90.88 207 ASP A O 1
ATOM 1563 N N . LEU A 1 208 ? 20.500 -24.451 -14.235 1.00 91.69 208 LEU A N 1
ATOM 1564 C CA . LEU A 1 208 ? 20.287 -25.715 -14.949 1.00 91.69 208 LEU A CA 1
ATOM 1565 C C . LEU A 1 208 ? 21.613 -26.421 -15.258 1.00 91.69 208 LEU A C 1
ATOM 1567 O O . LEU A 1 208 ? 21.685 -27.647 -15.274 1.00 91.69 208 LEU A O 1
ATOM 1571 N N . ASN A 1 209 ? 22.686 -25.650 -15.473 1.00 89.56 209 ASN A N 1
ATOM 1572 C CA . ASN A 1 209 ? 24.035 -26.182 -15.651 1.00 89.56 209 ASN A CA 1
ATOM 1573 C C . ASN A 1 209 ? 25.053 -25.444 -14.762 1.00 89.56 209 ASN A C 1
ATOM 1575 O O . ASN A 1 209 ? 25.798 -24.584 -15.246 1.00 89.56 209 ASN A O 1
ATOM 1579 N N . PRO A 1 210 ? 25.152 -25.804 -13.467 1.00 90.44 210 PRO A N 1
ATOM 1580 C CA . PRO A 1 210 ? 25.995 -25.094 -12.505 1.00 90.44 210 PRO A CA 1
ATOM 1581 C C . PRO A 1 210 ? 27.476 -25.057 -12.896 1.00 90.44 210 PRO A C 1
ATOM 1583 O O . PRO A 1 210 ? 28.177 -24.100 -12.573 1.00 90.44 210 PRO A O 1
ATOM 1586 N N . LYS A 1 211 ? 27.970 -26.087 -13.600 1.00 91.12 211 LYS A N 1
ATOM 1587 C CA . LYS A 1 211 ? 29.361 -26.139 -14.079 1.00 91.12 211 LYS A CA 1
ATOM 1588 C C . LYS A 1 211 ? 29.620 -25.050 -15.118 1.00 91.12 211 LYS A C 1
ATOM 1590 O O . LYS A 1 211 ? 30.611 -24.333 -15.016 1.00 91.12 211 LYS A O 1
ATOM 1595 N N . THR A 1 212 ? 28.709 -24.893 -16.077 1.00 89.19 212 THR A N 1
ATOM 1596 C CA . THR A 1 212 ? 28.788 -23.839 -17.097 1.00 89.19 212 THR A CA 1
ATOM 1597 C C . THR A 1 212 ? 28.642 -22.456 -16.471 1.00 89.19 212 THR A C 1
ATOM 1599 O O . THR A 1 212 ? 29.445 -21.572 -16.757 1.00 89.19 212 THR A O 1
ATOM 1602 N N . CYS A 1 213 ? 27.698 -22.277 -15.546 1.00 90.00 213 CYS A N 1
ATOM 1603 C CA . CYS A 1 213 ? 27.459 -20.985 -14.902 1.00 90.00 213 CYS A CA 1
ATOM 1604 C C . CYS A 1 213 ? 28.645 -20.516 -14.040 1.00 90.00 213 CYS A C 1
ATOM 1606 O O . CYS A 1 213 ? 28.962 -19.328 -14.020 1.00 90.00 213 CYS A O 1
ATOM 1608 N N . LYS A 1 214 ? 29.378 -21.448 -13.412 1.00 90.31 214 LYS A N 1
ATOM 1609 C CA . LYS A 1 214 ? 30.597 -21.162 -12.630 1.00 90.31 214 LYS A CA 1
ATOM 1610 C C . LYS A 1 214 ? 31.870 -21.012 -13.471 1.00 90.31 214 LYS A C 1
ATOM 1612 O O . LYS A 1 214 ? 32.887 -20.571 -12.945 1.00 90.31 214 LYS A O 1
ATOM 1617 N N . LYS A 1 215 ? 31.842 -21.366 -14.762 1.00 92.62 215 LYS A N 1
ATOM 1618 C CA . LYS A 1 215 ? 33.013 -21.294 -15.657 1.00 92.62 215 LYS A CA 1
ATOM 1619 C C . LYS A 1 215 ? 33.425 -19.854 -15.975 1.00 92.62 215 LYS A C 1
ATOM 1621 O O . LYS A 1 215 ? 34.585 -19.590 -16.288 1.00 92.62 215 LYS A O 1
ATOM 1626 N N . TYR A 1 216 ? 32.477 -18.921 -15.950 1.00 88.75 216 TYR A N 1
ATOM 1627 C CA . TYR A 1 216 ? 32.705 -17.541 -16.363 1.00 88.75 216 TYR A CA 1
ATOM 1628 C C . TYR A 1 216 ? 33.135 -16.659 -15.188 1.00 88.75 216 TYR A C 1
ATOM 1630 O O . TYR A 1 216 ? 32.590 -16.739 -14.092 1.00 88.75 216 TYR A O 1
ATOM 1638 N N . SER A 1 217 ? 34.082 -15.749 -15.435 1.00 89.06 217 SER A N 1
ATOM 1639 C CA . SER A 1 217 ? 34.415 -14.692 -14.474 1.00 89.06 217 SER A CA 1
ATOM 1640 C C . SER A 1 217 ? 33.214 -13.767 -14.240 1.00 89.06 217 SER A C 1
ATOM 1642 O O . SER A 1 217 ? 32.368 -13.618 -15.122 1.00 89.06 217 SER A O 1
ATOM 1644 N N . LYS A 1 218 ? 33.164 -13.064 -13.096 1.00 86.31 218 LYS A N 1
ATOM 1645 C CA . LYS A 1 218 ? 32.073 -12.116 -12.772 1.00 86.31 218 LYS A CA 1
ATOM 1646 C C . LYS A 1 218 ? 31.808 -11.099 -13.895 1.00 86.31 218 LYS A C 1
ATOM 1648 O O . LYS A 1 218 ? 30.657 -10.768 -14.157 1.00 86.31 218 LYS A O 1
ATOM 1653 N N . VAL A 1 219 ? 32.854 -10.626 -14.579 1.00 87.62 219 VAL A N 1
ATOM 1654 C CA . VAL A 1 219 ? 32.741 -9.671 -15.698 1.00 87.62 219 VAL A CA 1
ATOM 1655 C C . VAL A 1 219 ? 32.063 -10.307 -16.914 1.00 87.62 219 VAL A C 1
ATOM 1657 O O . VAL A 1 219 ? 31.116 -9.738 -17.452 1.00 87.62 219 VAL A O 1
ATOM 1660 N N . LYS A 1 220 ? 32.500 -11.508 -17.319 1.00 90.25 220 LYS A N 1
ATOM 1661 C CA . LYS A 1 220 ? 31.893 -12.245 -18.439 1.00 90.25 220 LYS A CA 1
ATOM 1662 C C . LYS A 1 220 ? 30.456 -12.641 -18.119 1.00 90.25 220 LYS A C 1
ATOM 1664 O O . LYS A 1 220 ? 29.570 -12.458 -18.945 1.00 90.25 220 LYS A O 1
ATOM 1669 N N . LEU A 1 221 ? 30.218 -13.107 -16.898 1.00 89.19 221 LEU A N 1
ATOM 1670 C CA . LEU A 1 221 ? 28.901 -13.503 -16.427 1.00 89.19 221 LEU A CA 1
ATOM 1671 C C . LEU A 1 221 ? 27.922 -12.312 -16.458 1.00 89.19 221 LEU A C 1
ATOM 1673 O O . LEU A 1 221 ? 26.825 -12.455 -16.981 1.00 89.19 221 LEU A O 1
ATOM 1677 N N . ARG A 1 222 ? 28.338 -11.094 -16.064 1.00 87.31 222 ARG A N 1
ATOM 1678 C CA . ARG A 1 222 ? 27.515 -9.871 -16.226 1.00 87.31 222 ARG A CA 1
ATOM 1679 C C . ARG A 1 222 ? 27.123 -9.577 -17.674 1.00 87.31 222 ARG A C 1
ATOM 1681 O O . ARG A 1 222 ? 26.059 -9.008 -17.896 1.00 87.31 222 ARG A O 1
ATOM 1688 N N . HIS A 1 223 ? 27.985 -9.889 -18.639 1.00 90.12 223 HIS A N 1
ATOM 1689 C CA . HIS A 1 223 ? 27.672 -9.708 -20.053 1.00 90.12 223 HIS A CA 1
ATOM 1690 C C . HIS A 1 223 ? 26.668 -10.766 -20.528 1.00 90.12 223 HIS A C 1
ATOM 1692 O O . HIS A 1 223 ? 25.634 -10.406 -21.083 1.00 90.12 223 HIS A O 1
ATOM 1698 N N . TYR A 1 224 ? 26.925 -12.045 -20.243 1.00 90.69 224 TYR A N 1
ATOM 1699 C CA . TYR A 1 224 ? 26.056 -13.146 -20.666 1.00 90.69 224 TYR A CA 1
ATOM 1700 C C . TYR A 1 224 ? 24.673 -13.115 -20.011 1.00 90.69 224 TYR A C 1
ATOM 1702 O O . TYR A 1 224 ? 23.683 -13.347 -20.690 1.00 90.69 224 TYR A O 1
ATOM 1710 N N . CYS A 1 225 ? 24.572 -12.713 -18.741 1.00 90.00 225 CYS A N 1
ATOM 1711 C CA . CYS A 1 225 ? 23.294 -12.551 -18.037 1.00 90.00 225 CYS A CA 1
ATOM 1712 C C . CYS A 1 225 ? 22.389 -11.440 -18.606 1.00 90.00 225 CYS A C 1
ATOM 1714 O O . CYS A 1 225 ? 21.297 -11.230 -18.085 1.00 90.00 225 CYS A O 1
ATOM 1716 N N . LYS A 1 226 ? 22.827 -10.696 -19.635 1.00 88.50 226 LYS A N 1
ATOM 1717 C CA . LYS A 1 226 ? 21.947 -9.803 -20.407 1.00 88.50 226 LYS A CA 1
ATOM 1718 C C . LYS A 1 226 ? 21.094 -10.565 -21.425 1.00 88.50 226 LYS A C 1
ATOM 1720 O O . LYS A 1 226 ? 20.052 -10.055 -21.823 1.00 88.50 226 LYS A O 1
ATOM 1725 N N . ALA A 1 227 ? 21.544 -11.739 -21.871 1.00 91.12 227 ALA A N 1
ATOM 1726 C CA . ALA A 1 227 ? 20.794 -12.595 -22.778 1.00 91.12 227 ALA A CA 1
ATOM 1727 C C . ALA A 1 227 ? 19.798 -13.442 -21.978 1.00 91.12 227 ALA A C 1
ATOM 1729 O O . ALA A 1 227 ? 20.194 -14.122 -21.032 1.00 91.12 227 ALA A O 1
ATOM 1730 N N . LYS A 1 228 ? 18.520 -13.409 -22.373 1.00 86.88 228 LYS A N 1
ATOM 1731 C CA . LYS A 1 228 ? 17.423 -14.067 -21.649 1.00 86.88 228 LYS A CA 1
ATOM 1732 C C . LYS A 1 228 ? 17.665 -15.570 -21.478 1.00 86.88 228 LYS A C 1
ATOM 1734 O O . LYS A 1 228 ? 17.607 -16.058 -20.357 1.00 86.88 228 LYS A O 1
ATOM 1739 N N . ASP A 1 229 ? 18.053 -16.259 -22.548 1.00 89.75 229 ASP A N 1
ATOM 1740 C CA . ASP A 1 229 ? 18.280 -17.711 -22.539 1.00 89.75 229 ASP A CA 1
ATOM 1741 C C . ASP A 1 229 ? 19.410 -18.114 -21.580 1.00 89.75 229 ASP A C 1
ATOM 1743 O O . ASP A 1 229 ? 19.294 -19.065 -20.809 1.00 89.75 229 ASP A O 1
ATOM 1747 N N . PHE A 1 230 ? 20.508 -17.350 -21.570 1.00 91.00 230 PHE A N 1
ATOM 1748 C CA . PHE A 1 230 ? 21.603 -17.588 -20.630 1.00 91.00 230 PHE A CA 1
ATOM 1749 C C . PHE A 1 230 ? 21.168 -17.299 -19.190 1.00 91.00 230 PHE A C 1
ATOM 1751 O O . PHE A 1 230 ? 21.546 -18.018 -18.268 1.00 91.00 230 PHE A O 1
ATOM 1758 N N . GLU A 1 231 ? 20.370 -16.251 -18.990 1.00 87.62 231 GLU A N 1
ATOM 1759 C CA . GLU A 1 231 ? 19.827 -15.885 -17.686 1.00 87.62 231 GLU A CA 1
ATOM 1760 C C . GLU A 1 231 ? 18.831 -16.921 -17.143 1.00 87.62 231 GLU A C 1
ATOM 1762 O O . GLU A 1 231 ? 18.720 -17.059 -15.929 1.00 87.62 231 GLU A O 1
ATOM 1767 N N . GLU A 1 232 ? 18.128 -17.655 -18.006 1.00 87.25 232 GLU A N 1
ATOM 1768 C CA . GLU A 1 232 ? 17.261 -18.777 -17.623 1.00 87.25 232 GLU A CA 1
ATOM 1769 C C . GLU A 1 232 ? 18.083 -20.025 -17.262 1.00 87.25 232 GLU A C 1
ATOM 1771 O O . GLU A 1 232 ? 17.808 -20.675 -16.255 1.00 87.25 232 GLU A O 1
ATOM 1776 N N . ILE A 1 233 ? 19.155 -20.317 -18.010 1.00 91.00 233 ILE A N 1
ATOM 1777 C CA . ILE A 1 233 ? 20.062 -21.444 -17.722 1.00 91.00 233 ILE A CA 1
ATOM 1778 C C . ILE A 1 233 ? 20.881 -21.207 -16.446 1.00 91.00 233 ILE A C 1
ATOM 1780 O O . ILE A 1 233 ? 21.117 -22.140 -15.680 1.00 91.00 233 ILE A O 1
ATOM 1784 N N . CYS A 1 234 ? 21.338 -19.976 -16.222 1.00 91.94 234 CYS A N 1
ATOM 1785 C CA . CYS A 1 234 ? 22.217 -19.584 -15.120 1.00 91.94 234 CYS A CA 1
ATOM 1786 C C . CYS A 1 234 ? 21.528 -18.632 -14.141 1.00 91.94 234 CYS A C 1
ATOM 1788 O O . CYS A 1 234 ? 22.119 -17.639 -13.704 1.00 91.94 234 CYS A O 1
ATOM 1790 N N . CYS A 1 235 ? 20.268 -18.920 -13.814 1.00 89.88 235 CYS A N 1
ATOM 1791 C CA . CYS A 1 235 ? 19.403 -18.021 -13.063 1.00 89.88 235 CYS A CA 1
ATOM 1792 C C . CYS A 1 235 ? 20.016 -17.541 -11.739 1.00 89.88 235 CYS A C 1
ATOM 1794 O O . CYS A 1 235 ? 20.080 -16.330 -11.498 1.00 89.88 235 CYS A O 1
ATOM 1796 N N . ARG A 1 236 ? 20.520 -18.457 -10.903 1.00 88.19 236 ARG A N 1
ATOM 1797 C CA . ARG A 1 236 ? 21.068 -18.128 -9.577 1.00 88.19 236 ARG A CA 1
ATOM 1798 C C . ARG A 1 236 ? 22.406 -17.407 -9.685 1.00 88.19 236 ARG A C 1
ATOM 1800 O O . ARG A 1 236 ? 22.684 -16.460 -8.953 1.00 88.19 236 ARG A O 1
ATOM 1807 N N . SER A 1 237 ? 23.232 -17.829 -10.634 1.00 89.00 237 SER A N 1
ATOM 1808 C CA . SER A 1 237 ? 24.493 -17.156 -10.940 1.00 89.00 237 SER A CA 1
ATOM 1809 C C . SER A 1 237 ? 24.268 -15.718 -11.439 1.00 89.00 237 SER A C 1
ATOM 1811 O O . SER A 1 237 ? 25.017 -14.810 -11.078 1.00 89.00 237 SER A O 1
ATOM 1813 N N . CYS A 1 238 ? 23.211 -15.481 -12.219 1.00 87.62 238 CYS A N 1
ATOM 1814 C CA . CYS A 1 238 ? 22.844 -14.159 -12.720 1.00 87.62 238 CYS A CA 1
ATOM 1815 C C . CYS A 1 238 ? 22.144 -13.275 -11.678 1.00 87.62 238 CYS A C 1
ATOM 1817 O O . CYS A 1 238 ? 22.327 -12.054 -11.708 1.00 87.62 238 CYS A O 1
ATOM 1819 N N . SER A 1 239 ? 21.368 -13.857 -10.757 1.00 81.69 239 SER A N 1
ATOM 1820 C CA . SER A 1 239 ? 20.683 -13.119 -9.689 1.00 81.69 239 SER A CA 1
ATOM 1821 C C . SER A 1 239 ? 21.677 -12.456 -8.734 1.00 81.69 239 SER A C 1
ATOM 1823 O O . SER A 1 239 ? 21.655 -11.235 -8.585 1.00 81.69 239 SER A O 1
ATOM 1825 N N . HIS A 1 240 ? 22.645 -13.224 -8.224 1.00 76.44 240 HIS A N 1
ATOM 1826 C CA . HIS A 1 240 ? 23.647 -12.765 -7.252 1.00 76.44 240 HIS A CA 1
ATOM 1827 C C . HIS A 1 240 ? 24.595 -11.672 -7.791 1.00 76.44 240 HIS A C 1
ATOM 1829 O O . HIS A 1 240 ? 25.275 -10.984 -7.029 1.00 76.44 240 HIS A O 1
ATOM 1835 N N . LEU A 1 241 ? 24.694 -11.496 -9.115 1.00 74.69 241 LEU A N 1
ATOM 1836 C CA . LEU A 1 241 ? 25.521 -10.442 -9.712 1.00 74.69 241 LEU A CA 1
ATOM 1837 C C . LEU A 1 241 ? 24.897 -9.048 -9.617 1.00 74.69 241 LEU A C 1
ATOM 1839 O O . LEU A 1 241 ? 25.635 -8.060 -9.693 1.00 74.69 241 LEU A O 1
ATOM 1843 N N . LYS A 1 242 ? 23.566 -8.960 -9.515 1.00 61.34 242 LYS A N 1
ATOM 1844 C CA . LYS A 1 242 ? 22.840 -7.684 -9.472 1.00 61.34 242 LYS A CA 1
ATOM 1845 C C . LYS A 1 242 ? 22.880 -7.059 -8.073 1.00 61.34 242 LYS A C 1
ATOM 1847 O O . LYS A 1 242 ? 22.901 -5.836 -7.986 1.00 61.34 242 LYS A O 1
ATOM 1852 N N . ASP A 1 243 ? 23.038 -7.862 -7.020 1.00 52.47 243 ASP A N 1
ATOM 1853 C CA . ASP A 1 243 ? 23.139 -7.377 -5.633 1.00 52.47 243 ASP A CA 1
ATOM 1854 C C . ASP A 1 243 ? 24.439 -6.599 -5.363 1.00 52.47 243 ASP A C 1
ATOM 1856 O O . ASP A 1 243 ? 24.465 -5.667 -4.567 1.00 52.47 243 ASP A O 1
ATOM 1860 N N . LEU A 1 244 ? 25.508 -6.878 -6.117 1.00 46.81 244 LEU A N 1
ATOM 1861 C CA . LEU A 1 244 ? 26.790 -6.165 -6.016 1.00 46.81 244 LEU A CA 1
ATOM 1862 C C . LEU A 1 244 ? 26.792 -4.761 -6.651 1.00 46.81 244 LEU A C 1
ATOM 1864 O O . LEU A 1 244 ? 27.808 -4.076 -6.575 1.00 46.81 244 LEU A O 1
ATOM 1868 N N . LYS A 1 245 ? 25.710 -4.337 -7.320 1.00 45.97 245 LYS A N 1
ATOM 1869 C CA . LYS A 1 245 ? 25.568 -2.958 -7.823 1.00 45.97 245 LYS A CA 1
ATOM 1870 C C . LYS A 1 245 ? 24.940 -2.001 -6.807 1.00 45.97 245 LYS A C 1
ATOM 1872 O O . LYS A 1 245 ? 25.069 -0.804 -7.004 1.00 45.97 245 LYS A O 1
ATOM 1877 N N . ASN A 1 246 ? 24.292 -2.512 -5.760 1.00 39.53 246 ASN A N 1
ATOM 1878 C CA . ASN A 1 246 ? 23.579 -1.688 -4.779 1.00 39.53 246 ASN A CA 1
ATOM 1879 C C . ASN A 1 246 ? 24.394 -1.402 -3.501 1.00 39.53 246 ASN A C 1
ATOM 1881 O O . AS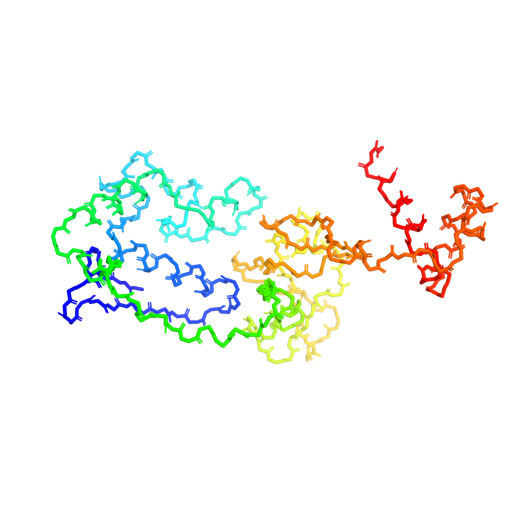N A 1 246 ? 23.865 -0.777 -2.591 1.00 39.53 246 ASN A O 1
ATOM 1885 N N . ASN A 1 247 ? 25.658 -1.844 -3.440 1.00 30.78 247 ASN A N 1
ATOM 1886 C CA . ASN A 1 247 ? 26.565 -1.647 -2.298 1.00 30.78 247 ASN A CA 1
ATOM 1887 C C . ASN A 1 247 ? 27.781 -0.747 -2.615 1.00 30.78 247 ASN A C 1
ATOM 1889 O O . ASN A 1 247 ? 28.737 -0.756 -1.844 1.00 30.78 247 ASN A O 1
ATOM 1893 N N . ASN A 1 248 ? 27.761 0.003 -3.724 1.00 28.86 248 ASN A N 1
ATOM 1894 C CA . ASN A 1 248 ? 28.781 1.003 -4.068 1.00 28.86 248 ASN A CA 1
ATOM 1895 C C . ASN A 1 248 ? 28.131 2.345 -4.389 1.00 28.86 248 ASN A C 1
ATOM 1897 O O . ASN A 1 248 ? 27.199 2.332 -5.225 1.00 28.86 248 ASN A O 1
#

Foldseek 3Di:
DAAALQCQPPPRNDDDFDQLADPVRVLSVVLRVLRNLHFAAQCDPQHVVGHLQLQASRRPDRALDLDLRNLLRVDHHDPSSVVRSVVSCPDPSVCVPDDPDPPPPPPPPVCPPDPPPPQFVCVVQELQNRQCRNPHDQKGFQPDCVVQPRQAQQSFTWIDRNVDDNPDDTDGDRGRGRTFQYDRDDQWTHDSSDTGHNPVNLVVQDQQDVVVLVPDDLVVNQVQCVDPVSCSNNVNSSVVSVVVVVPD

Sequence (248 aa):
MAYVGNICQVGDSASIVEDVGAAATALIAAHELGHSLGAFHDGNLEAEECPSVANFLMAVTVSGTEDFERFAHSRVMSPCSVKSIEKTLSLPSAKCVWKPVGSAHKLSKKSSNGEEKMSAPGELIGLRQQCQIAFGPHFGVCPSNDYFRVLGVCGRIWCKDRTKRRSEPCETRTYLPALDGTECGKMKWCIAGRCVDNPKRLRECVDLNPKTCKKYSKVKLRHYCKAKDFEEICCRSCSHLKDLKNNN